Protein AF-0000000078819106 (afdb_homodimer)

Radius of gyration: 19.55 Å; Cα contacts (8 Å, |Δi|>4): 788; chains: 2; bounding box: 55×56×49 Å

Solvent-accessible surface area (backbone atoms only — not comparable to full-atom values): 17684 Å² total; per-residue (Å²): 128,50,73,59,57,50,41,36,68,17,41,53,53,43,57,48,49,43,92,77,58,62,65,54,70,59,56,71,70,56,32,54,52,47,50,52,50,47,50,56,51,54,70,62,35,48,51,31,41,37,22,23,23,65,69,76,41,23,43,62,43,81,39,59,50,35,62,49,94,82,61,49,36,39,34,37,68,45,36,67,63,25,68,63,45,54,16,42,75,72,31,37,34,28,14,35,38,40,55,66,50,70,58,46,80,62,29,47,54,68,21,42,38,36,34,35,33,29,36,55,43,73,59,47,80,93,51,35,68,65,52,48,51,55,40,33,72,78,38,60,52,38,50,67,51,65,67,33,92,59,32,44,56,35,28,29,46,45,44,29,37,36,35,29,32,43,39,58,44,56,38,36,38,73,91,127,52,73,57,56,51,42,37,68,18,40,54,53,42,56,50,50,43,96,78,57,60,67,54,71,58,56,70,68,55,34,54,54,48,49,53,50,47,50,56,52,53,71,61,34,49,52,31,40,37,22,24,23,66,68,75,41,23,42,58,42,83,38,61,50,32,62,50,93,81,60,48,36,40,36,38,67,45,36,67,61,24,68,60,45,54,16,43,76,72,32,36,34,28,13,35,38,39,55,64,50,69,59,46,82,63,29,46,55,67,20,42,37,36,33,36,34,31,36,54,43,73,59,47,80,93,48,35,67,64,51,48,50,54,39,35,71,77,38,60,50,37,50,67,51,65,68,32,90,58,33,44,58,35,29,28,46,44,45,29,37,36,35,30,31,43,40,58,43,58,36,35,39,73,90

Foldseek 3Di:
DDPVVLLVVLQLPDPPPVVPDPQDADDDPRLVVVLVVVQVLQLVFQWKWKWFAQVPDIDIDIWGWFADPRNQKIKTKDFCPDPRNVRCVRPFWMKIKTKDDPPDSCCSAAMKIKIFTFGKDFDDPVCCVVVVCRRCVSVVVCNCVCPDPRMTMMMTRTQKIWMQHSSHDTHIYGD/DDPVVLLVVLQLPDPPPVVPDPQDADDDPRLVVVLVVVQVLQLVFQWKWKWFAQVPDIDIDIWGWFADPRRQKIKTKDFCPDPRNVRCVRPFWMKIKTKDDPPDSCCSAAMKIKIFTFGKDFDDPVCCVVVVCRRCVSVVVCNCVCPDPRMTMMMTRTQKIWMQHSSHDTHIYGD

Secondary structure (DSSP, 8-state):
--HHHHHHTTS-------SSS--EE--HHHHHHHHHHHHHHHHH--EEEEEEE-SS-EEEEEEE-EE-TTSSEEEEEEETTSHHHHHHHH--EEEEEEE---SSTTHHHH-EEEEEEEEEEEPPHHHHHHHHHHHHHH-GGGHHHHHSTTEEEEEEEEEEEEEEETTTEEEEEE-/--HHHHHHTTS-------TT---EE--THHHHHHHHHHHHHHHH--EEEEEEE-SS-EEEEEEE-EE-TTSSEEEEEEETTSHHHHHHHH--EEEEEEE---SSTTHHHH-EEEEEEEEEEEPPHHHHHHHHHHHHHH-GGGHHHHHSTTEEEEEEEEEEEEEEETTTEEEEEE-

Sequence (350 aa):
MSMKDEIASAVPQELEEKEGEKPVEKKGLEKKELLEQLKEFFESQLLAVLATQNGTAPYVSLVAFASDEKLKYILFSTTKATRKYSNLSENHSVSLLIDNRKNAIEDFRDAMAVTVLGKVEPVEDFEHSIMEKIYLMKHPHLVDFLQSPTTVFLKIRAEKYIVVTRFQHVVEVSVMSMKDEIASAVPQELEEKEGEKPVEKKGLEKKELLEQLKEFFESQLLAVLATQNGTAPYVSLVAFASDEKLKYILFSTTKATRKYSNLSENHSVSLLIDNRKNAIEDFRDAMAVTVLGKVEPVEDFEHSIMEKIYLMKHPHLVDFLQSPTTVFLKIRAEKYIVVTRFQHVVEVSV

Organism: Methanosarcina acetivorans (strain ATCC 35395 / DSM 2834 / JCM 12185 / C2A) (NCBI:txid188937)

InterPro domains:
  IPR011576 Pyridoxamine 5'-phosphate oxidase, N-terminal [PF01243] (35-161)
  IPR012349 FMN-binding split barrel [G3DSA:2.30.110.10] (29-175)

Structure (mmCIF, N/CA/C/O backbone):
data_AF-0000000078819106-model_v1
#
loop_
_entity.id
_entity.type
_entity.pdbx_description
1 polymer "Pyridoxamine 5'-phosphate oxidase N-terminal domain-containing protein"
#
loop_
_atom_site.group_PDB
_atom_site.id
_atom_site.type_symbol
_atom_site.label_atom_id
_atom_site.label_alt_id
_atom_site.label_comp_id
_atom_site.label_asym_id
_atom_site.label_entity_id
_atom_site.label_seq_id
_atom_site.pdbx_PDB_ins_code
_atom_site.Cartn_x
_atom_site.Cartn_y
_atom_site.Cartn_z
_atom_site.occupancy
_atom_site.B_iso_or_equiv
_atom_site.auth_seq_id
_atom_site.auth_comp_id
_atom_site.auth_asym_id
_atom_site.auth_atom_id
_atom_site.pdbx_PDB_model_num
ATOM 1 N N . MET A 1 1 ? 12.602 -7.039 -30.047 1 34.22 1 MET A N 1
ATOM 2 C CA . MET A 1 1 ? 12.164 -7.773 -28.859 1 34.22 1 MET A CA 1
ATOM 3 C C . MET A 1 1 ? 10.781 -7.301 -28.406 1 34.22 1 MET A C 1
ATOM 5 O O . MET A 1 1 ? 10.562 -6.102 -28.234 1 34.22 1 MET A O 1
ATOM 9 N N . SER A 1 2 ? 9.875 -8.117 -28.562 1 39.19 2 SER A N 1
ATOM 10 C CA . SER A 1 2 ? 8.492 -7.652 -28.438 1 39.19 2 SER A CA 1
ATOM 11 C C . SER A 1 2 ? 8.219 -7.113 -27.047 1 39.19 2 SER A C 1
ATOM 13 O O . SER A 1 2 ? 8.953 -7.414 -26.094 1 39.19 2 SER A O 1
ATOM 15 N N . MET A 1 3 ? 7.355 -6.168 -27.031 1 39.38 3 MET A N 1
ATOM 16 C CA . MET A 1 3 ? 6.914 -5.582 -25.766 1 39.38 3 MET A CA 1
ATOM 17 C C . MET A 1 3 ? 6.668 -6.664 -24.719 1 39.38 3 MET A C 1
ATOM 19 O O . MET A 1 3 ? 6.941 -6.465 -23.547 1 39.38 3 MET A O 1
ATOM 23 N N . LYS A 1 4 ? 6.215 -7.785 -25.234 1 44.44 4 LYS A N 1
ATOM 24 C CA . LYS A 1 4 ? 5.996 -8.992 -24.438 1 44.44 4 LYS A CA 1
ATOM 25 C C . LYS A 1 4 ? 7.309 -9.508 -23.859 1 44.44 4 LYS A C 1
ATOM 27 O O . LYS A 1 4 ? 7.375 -9.867 -22.672 1 44.44 4 LYS A O 1
ATOM 32 N N . ASP A 1 5 ? 8.25 -9.633 -24.656 1 47.38 5 ASP A N 1
ATOM 33 C CA . ASP A 1 5 ? 9.578 -10.055 -24.234 1 47.38 5 ASP A CA 1
ATOM 34 C C . ASP A 1 5 ? 10.141 -9.117 -23.172 1 47.38 5 ASP A C 1
ATOM 36 O O . ASP A 1 5 ? 10.805 -9.562 -22.234 1 47.38 5 ASP A O 1
ATOM 40 N N . GLU A 1 6 ? 9.836 -7.941 -23.391 1 44.34 6 GLU A N 1
ATOM 41 C CA . GLU A 1 6 ? 10.359 -6.922 -22.484 1 44.34 6 GLU A CA 1
ATOM 42 C C . GLU A 1 6 ? 9.633 -6.961 -21.141 1 44.34 6 GLU A C 1
ATOM 44 O O . GLU A 1 6 ? 10.266 -6.832 -20.094 1 44.34 6 GLU A O 1
ATOM 49 N N . ILE A 1 7 ? 8.422 -7.176 -21.172 1 44.19 7 ILE A N 1
ATOM 50 C CA . ILE A 1 7 ? 7.617 -7.281 -19.953 1 44.19 7 ILE A CA 1
ATOM 51 C C . ILE A 1 7 ? 7.984 -8.555 -19.203 1 44.19 7 ILE A C 1
ATOM 53 O O . ILE A 1 7 ? 8.156 -8.539 -17.984 1 44.19 7 ILE A O 1
ATOM 57 N N . ALA A 1 8 ? 7.93 -9.703 -19.953 1 45.22 8 ALA A N 1
ATOM 58 C CA . ALA A 1 8 ? 8.398 -10.945 -19.344 1 45.22 8 ALA A CA 1
ATOM 59 C C . ALA A 1 8 ? 9.719 -10.727 -18.609 1 45.22 8 ALA A C 1
ATOM 61 O O . ALA A 1 8 ? 9.938 -11.289 -17.531 1 45.22 8 ALA A O 1
ATOM 62 N N . SER A 1 9 ? 10.523 -9.977 -19.297 1 40.47 9 SER A N 1
ATOM 63 C CA . SER A 1 9 ? 11.805 -9.648 -18.688 1 40.47 9 SER A CA 1
ATOM 64 C C . SER A 1 9 ? 11.641 -8.641 -17.547 1 40.47 9 SER A C 1
ATOM 66 O O . SER A 1 9 ? 12.547 -8.469 -16.734 1 40.47 9 SER A O 1
ATOM 68 N N . ALA A 1 10 ? 10.523 -8.023 -17.672 1 40.41 10 ALA A N 1
ATOM 69 C CA . ALA A 1 10 ? 10.312 -6.918 -16.75 1 40.41 10 ALA A CA 1
ATOM 70 C C . ALA A 1 10 ? 9.602 -7.387 -15.484 1 40.41 10 ALA A C 1
ATOM 72 O O . ALA A 1 10 ? 9.359 -6.594 -14.57 1 40.41 10 ALA A O 1
ATOM 73 N N . VAL A 1 11 ? 8.977 -8.531 -15.555 1 40.88 11 VAL A N 1
ATOM 74 C CA . VAL A 1 11 ? 8.336 -9.031 -14.344 1 40.88 11 VAL A CA 1
ATOM 75 C C . VAL A 1 11 ? 9.188 -8.664 -13.125 1 40.88 11 VAL A C 1
ATOM 77 O O . VAL A 1 11 ? 10.398 -8.875 -13.125 1 40.88 11 VAL A O 1
ATOM 80 N N . PRO A 1 12 ? 8.586 -7.977 -12.32 1 38.53 12 PRO A N 1
ATOM 81 C CA . PRO A 1 12 ? 9.367 -7.551 -11.164 1 38.53 12 PRO A CA 1
ATOM 82 C C . PRO A 1 12 ? 10.211 -8.68 -10.57 1 38.53 12 PRO A C 1
ATOM 84 O O . PRO A 1 12 ? 9.664 -9.609 -9.969 1 38.53 12 PRO A O 1
ATOM 87 N N . GLN A 1 13 ? 10.977 -9.375 -11.328 1 34.81 13 GLN A N 1
ATOM 88 C CA . GLN A 1 13 ? 11.938 -10.047 -10.453 1 34.81 13 GLN A CA 1
ATOM 89 C C . GLN A 1 13 ? 12.242 -9.203 -9.219 1 34.81 13 GLN A C 1
ATOM 91 O O . GLN A 1 13 ? 12.672 -8.055 -9.336 1 34.81 13 GLN A O 1
ATOM 96 N N . GLU A 1 14 ? 11.344 -9.25 -8.297 1 37.78 14 GLU A N 1
ATOM 97 C CA . GLU A 1 14 ? 11.734 -8.688 -7.008 1 37.78 14 GLU A CA 1
ATOM 98 C C . GLU A 1 14 ? 13.234 -8.43 -6.949 1 37.78 14 GLU A C 1
ATOM 100 O O . GLU A 1 14 ? 14.016 -9.078 -7.648 1 37.78 14 GLU A O 1
ATOM 105 N N . LEU A 1 15 ? 13.594 -7.289 -6.344 1 35.69 15 LEU A N 1
ATOM 106 C CA . LEU A 1 15 ? 14.953 -7.105 -5.867 1 35.69 15 LEU A CA 1
ATOM 107 C C . LEU A 1 15 ? 15.586 -8.445 -5.508 1 35.69 15 LEU A C 1
ATOM 109 O O . LEU A 1 15 ? 15.383 -8.961 -4.406 1 35.69 15 LEU A O 1
ATOM 113 N N . GLU A 1 16 ? 15.508 -9.422 -6.289 1 33.09 16 GLU A N 1
ATOM 114 C CA . GLU A 1 16 ? 16.625 -10.266 -5.867 1 33.09 16 GLU A CA 1
ATOM 115 C C . GLU A 1 16 ? 17.797 -9.422 -5.387 1 33.09 16 GLU A C 1
ATOM 117 O O . GLU A 1 16 ? 18.344 -8.609 -6.145 1 33.09 16 GLU A O 1
ATOM 122 N N . GLU A 1 17 ? 17.781 -8.812 -4.223 1 31.31 17 GLU A N 1
ATOM 123 C CA . GLU A 1 17 ? 19.188 -8.758 -3.824 1 31.31 17 GLU A CA 1
ATOM 124 C C . GLU A 1 17 ? 20 -9.852 -4.52 1 31.31 17 GLU A C 1
ATOM 126 O O . GLU A 1 17 ? 19.891 -11.031 -4.18 1 31.31 17 GLU A O 1
ATOM 131 N N . LYS A 1 18 ? 19.969 -9.891 -5.84 1 31.89 18 LYS A N 1
ATOM 132 C CA . LYS A 1 18 ? 21.016 -10.836 -6.203 1 31.89 18 LYS A CA 1
ATOM 133 C C . LYS A 1 18 ? 22.016 -11.016 -5.066 1 31.89 18 LYS A C 1
ATOM 135 O O . LYS A 1 18 ? 22.375 -10.055 -4.379 1 31.89 18 LYS A O 1
ATOM 140 N N . GLU A 1 19 ? 22.016 -12.148 -4.438 1 34 19 GLU A N 1
ATOM 141 C CA . GLU A 1 19 ? 23.062 -12.289 -3.424 1 34 19 GLU A CA 1
ATOM 142 C C . GLU A 1 19 ? 24.078 -11.164 -3.518 1 34 19 GLU A C 1
ATOM 144 O O . GLU A 1 19 ? 24.547 -10.656 -2.496 1 34 19 GLU A O 1
ATOM 149 N N . GLY A 1 20 ? 24.781 -10.898 -4.648 1 33.38 20 GLY A N 1
ATOM 150 C CA . GLY A 1 20 ? 25.953 -10.039 -4.828 1 33.38 20 GLY A CA 1
ATOM 151 C C . GLY A 1 20 ? 25.578 -8.594 -5.094 1 33.38 20 GLY A C 1
ATOM 152 O O . GLY A 1 20 ? 26.438 -7.711 -5.059 1 33.38 20 GLY A O 1
ATOM 153 N N . GLU A 1 21 ? 24.516 -8.266 -5.977 1 38.34 21 GLU A N 1
ATOM 154 C CA . GLU A 1 21 ? 24.516 -6.832 -6.242 1 38.34 21 GLU A CA 1
ATOM 155 C C . GLU A 1 21 ? 23.797 -6.062 -5.141 1 38.34 21 GLU A C 1
ATOM 157 O O . GLU A 1 21 ? 22.594 -6.234 -4.941 1 38.34 21 GLU A O 1
ATOM 162 N N . LYS A 1 22 ? 24.344 -5.781 -4.156 1 45.59 22 LYS A N 1
ATOM 163 C CA . LYS A 1 22 ? 24.047 -4.879 -3.047 1 45.59 22 LYS A CA 1
ATOM 164 C C . LYS A 1 22 ? 23.312 -3.631 -3.533 1 45.59 22 LYS A C 1
ATOM 166 O O . LYS A 1 22 ? 23.672 -3.061 -4.566 1 45.59 22 LYS A O 1
ATOM 171 N N . PRO A 1 23 ? 21.922 -3.439 -3.068 1 55.38 23 PRO A N 1
ATOM 172 C CA . PRO A 1 23 ? 21.438 -2.094 -3.383 1 55.38 23 PRO A CA 1
ATOM 173 C C . PRO A 1 23 ? 22.578 -1.074 -3.498 1 55.38 23 PRO A C 1
ATOM 175 O O . PRO A 1 23 ? 23.516 -1.098 -2.701 1 55.38 23 PRO A O 1
ATOM 178 N N . VAL A 1 24 ? 22.562 -0.489 -4.758 1 59.72 24 VAL A N 1
ATOM 179 C CA . VAL A 1 24 ? 23.625 0.496 -4.977 1 59.72 24 VAL A CA 1
ATOM 180 C C . VAL A 1 24 ? 23.328 1.755 -4.164 1 59.72 24 VAL A C 1
ATOM 182 O O . VAL A 1 24 ? 22.219 2.301 -4.223 1 59.72 24 VAL A O 1
ATOM 185 N N . GLU A 1 25 ? 24.109 1.859 -3.182 1 68.31 25 GLU A N 1
ATOM 186 C CA . GLU A 1 25 ? 24.016 3.111 -2.438 1 68.31 25 GLU A CA 1
ATOM 187 C C . GLU A 1 25 ? 24.547 4.281 -3.252 1 68.31 25 GLU A C 1
ATOM 189 O O . GLU A 1 25 ? 25.672 4.223 -3.773 1 68.31 25 GLU A O 1
ATOM 194 N N . LYS A 1 26 ? 23.516 5.219 -3.562 1 67.69 26 LYS A N 1
ATOM 195 C CA . LYS A 1 26 ? 23.984 6.414 -4.262 1 67.69 26 LYS A CA 1
ATOM 196 C C . LYS A 1 26 ? 24.672 7.383 -3.299 1 67.69 26 LYS A C 1
ATOM 198 O O . LYS A 1 26 ? 24.219 7.547 -2.16 1 67.69 26 LYS A O 1
ATOM 203 N N . LYS A 1 27 ? 25.828 7.855 -3.775 1 67 27 LYS A N 1
ATOM 204 C CA . LYS A 1 27 ? 26.578 8.812 -2.965 1 67 27 LYS A CA 1
ATOM 205 C C . LYS A 1 27 ? 26.844 10.102 -3.742 1 67 27 LYS A C 1
ATOM 207 O O . LYS A 1 27 ? 26.719 10.125 -4.969 1 67 27 LYS A O 1
ATOM 212 N N . GLY A 1 28 ? 27.031 11.094 -2.941 1 72.06 28 GLY A N 1
ATOM 213 C CA . GLY A 1 28 ? 27.469 12.352 -3.514 1 72.06 28 GLY A CA 1
ATOM 214 C C . GLY A 1 28 ? 26.453 12.969 -4.461 1 72.06 28 GLY A C 1
ATOM 215 O O . GLY A 1 28 ? 25.281 13.141 -4.102 1 72.06 28 GLY A O 1
ATOM 216 N N . LEU A 1 29 ? 26.812 13.305 -5.609 1 70.5 29 LEU A N 1
ATOM 217 C CA . LEU A 1 29 ? 26.031 13.977 -6.637 1 70.5 29 LEU A CA 1
ATOM 218 C C . LEU A 1 29 ? 24.875 13.094 -7.102 1 70.5 29 LEU A C 1
ATOM 220 O O . LEU A 1 29 ? 23.781 13.586 -7.352 1 70.5 29 LEU A O 1
ATOM 224 N N . GLU A 1 30 ? 25.141 11.789 -7.102 1 75.19 30 GLU A N 1
ATOM 225 C CA . GLU A 1 30 ? 24.109 10.859 -7.535 1 75.19 30 GLU A CA 1
ATOM 226 C C . GLU A 1 30 ? 22.953 10.82 -6.535 1 75.19 30 GLU A C 1
ATOM 228 O O . GLU A 1 30 ? 21.781 10.711 -6.926 1 75.19 30 GLU A O 1
ATOM 233 N N . LYS A 1 31 ? 23.375 10.961 -5.266 1 80.69 31 LYS A N 1
ATOM 234 C CA . LYS A 1 31 ? 22.344 11.008 -4.234 1 80.69 31 LYS A CA 1
ATOM 235 C C . LYS A 1 31 ? 21.5 12.273 -4.348 1 80.69 31 LYS A C 1
ATOM 237 O O . LYS A 1 31 ? 20.281 12.227 -4.254 1 80.69 31 LYS A O 1
ATOM 242 N N . LYS A 1 32 ? 22.188 13.383 -4.598 1 82.62 32 LYS A N 1
ATOM 243 C CA . LYS A 1 32 ? 21.484 14.656 -4.727 1 82.62 32 LYS A CA 1
ATOM 244 C C . LYS A 1 32 ? 20.516 14.625 -5.902 1 82.62 32 LYS A C 1
ATOM 246 O O . LYS A 1 32 ? 19.391 15.109 -5.793 1 82.62 32 LYS A O 1
ATOM 251 N N . GLU A 1 33 ? 20.938 14.117 -7.012 1 83 33 GLU A N 1
ATOM 252 C CA . GLU A 1 33 ? 20.094 14.031 -8.203 1 83 33 GLU A CA 1
ATOM 253 C C . GLU A 1 33 ? 18.891 13.133 -7.973 1 83 33 GLU A C 1
ATOM 255 O O . GLU A 1 33 ? 17.781 13.445 -8.406 1 83 33 GLU A O 1
ATOM 260 N N . LEU A 1 34 ? 19.141 12.031 -7.246 1 83.44 34 LEU A N 1
ATOM 261 C CA . LEU A 1 34 ? 18.047 11.117 -6.953 1 83.44 34 LEU A CA 1
ATOM 262 C C . LEU A 1 34 ? 17.016 11.766 -6.027 1 83.44 34 LEU A C 1
ATOM 264 O O . LEU A 1 34 ? 15.812 11.609 -6.227 1 83.44 34 LEU A O 1
ATOM 268 N N . LEU A 1 35 ? 17.562 12.5 -5.09 1 86.62 35 LEU A N 1
ATOM 269 C CA . LEU A 1 35 ? 16.656 13.156 -4.148 1 86.62 35 LEU A CA 1
ATOM 270 C C . LEU A 1 35 ? 15.812 14.211 -4.855 1 86.62 35 LEU A C 1
ATOM 272 O O . LEU A 1 35 ? 14.641 14.398 -4.523 1 86.62 35 LEU A O 1
ATOM 276 N N . GLU A 1 36 ? 16.406 14.859 -5.82 1 88.5 36 GLU A N 1
ATOM 277 C CA . GLU A 1 36 ? 15.656 15.828 -6.613 1 88.5 36 GLU A CA 1
ATOM 278 C C . GLU A 1 36 ? 14.57 15.133 -7.438 1 88.5 36 GLU A C 1
ATOM 280 O O . GLU A 1 36 ? 13.445 15.633 -7.535 1 88.5 36 GLU A O 1
ATOM 285 N N . GLN A 1 37 ? 14.906 14 -7.969 1 88.12 37 GLN A N 1
ATOM 286 C CA . GLN A 1 37 ? 13.938 13.211 -8.719 1 88.12 37 GLN A CA 1
ATOM 287 C C . GLN A 1 37 ? 12.797 12.734 -7.812 1 88.12 37 GLN A C 1
ATOM 289 O O . GLN A 1 37 ? 11.633 12.766 -8.203 1 88.12 37 GLN A O 1
ATOM 294 N N . LEU A 1 38 ? 13.195 12.32 -6.625 1 92.56 38 LEU A N 1
ATOM 295 C CA . LEU A 1 38 ? 12.195 11.859 -5.672 1 92.56 38 LEU A CA 1
ATOM 296 C C . LEU A 1 38 ? 11.273 13 -5.254 1 92.56 38 LEU A C 1
ATOM 298 O O . LEU A 1 38 ? 10.07 12.805 -5.098 1 92.56 38 LEU A O 1
ATOM 302 N N . LYS A 1 39 ? 11.836 14.148 -5.098 1 94.12 39 LYS A N 1
ATOM 303 C CA . LYS A 1 39 ? 11.031 15.32 -4.742 1 94.12 39 LYS A CA 1
ATOM 304 C C . LYS A 1 39 ? 9.953 15.578 -5.785 1 94.12 39 LYS A C 1
ATOM 306 O O . LYS A 1 39 ? 8.781 15.75 -5.445 1 94.12 39 LYS A O 1
ATOM 311 N N . GLU A 1 40 ? 10.359 15.586 -7.059 1 93.62 40 GLU A N 1
ATOM 312 C CA . GLU A 1 40 ? 9.422 15.805 -8.148 1 93.62 40 GLU A CA 1
ATOM 313 C C . GLU A 1 40 ? 8.375 14.695 -8.203 1 93.62 40 GLU A C 1
ATOM 315 O O . GLU A 1 40 ? 7.188 14.969 -8.422 1 93.62 40 GLU A O 1
ATOM 320 N N . PHE A 1 41 ? 8.883 13.508 -8.008 1 93.31 41 PHE A N 1
ATOM 321 C CA . PHE A 1 41 ? 8 12.344 -8.023 1 93.31 41 PHE A CA 1
ATOM 322 C C . PHE A 1 41 ? 6.961 12.438 -6.914 1 93.31 41 PHE A C 1
ATOM 324 O O . PHE A 1 41 ? 5.766 12.258 -7.156 1 93.31 41 PHE A O 1
ATOM 331 N N . PHE A 1 42 ? 7.402 12.789 -5.676 1 97 42 PHE A N 1
ATOM 332 C CA . PHE A 1 42 ? 6.504 12.906 -4.535 1 97 42 PHE A CA 1
ATOM 333 C C . PHE A 1 42 ? 5.496 14.031 -4.746 1 97 42 PHE A C 1
ATOM 335 O O . PHE A 1 42 ? 4.336 13.914 -4.348 1 97 42 PHE A O 1
ATOM 342 N N . GLU A 1 43 ? 5.918 15.094 -5.371 1 95.31 43 GLU A N 1
ATOM 343 C CA . GLU A 1 43 ? 5.023 16.219 -5.629 1 95.31 43 GLU A CA 1
ATOM 344 C C . GLU A 1 43 ? 3.893 15.82 -6.57 1 95.31 43 GLU A C 1
ATOM 346 O O . GLU A 1 43 ? 2.777 16.344 -6.465 1 95.31 43 GLU A O 1
ATOM 351 N N . SER A 1 44 ? 4.133 14.883 -7.422 1 94.94 44 SER A N 1
ATOM 352 C CA . SER A 1 44 ? 3.172 14.531 -8.461 1 94.94 44 SER A CA 1
ATOM 353 C C . SER A 1 44 ? 2.203 13.453 -7.98 1 94.94 44 SER A C 1
ATOM 355 O O . SER A 1 44 ? 1.216 13.156 -8.656 1 94.94 44 SER A O 1
ATOM 357 N N . GLN A 1 45 ? 2.457 12.812 -6.855 1 95.75 45 GLN A N 1
ATOM 358 C CA . GLN A 1 45 ? 1.58 11.781 -6.305 1 95.75 45 GLN A CA 1
ATOM 359 C C . GLN A 1 45 ? 0.833 12.297 -5.078 1 95.75 45 GLN A C 1
ATOM 361 O O . GLN A 1 45 ? 1.451 12.773 -4.121 1 95.75 45 GLN A O 1
ATOM 366 N N . LEU A 1 46 ? -0.507 12.133 -5.039 1 95.69 46 LEU A N 1
ATOM 367 C CA . LEU A 1 46 ? -1.309 12.711 -3.967 1 95.69 46 LEU A CA 1
ATOM 368 C C . LEU A 1 46 ? -1.467 11.719 -2.814 1 95.69 46 LEU A C 1
ATOM 370 O O . LEU A 1 46 ? -1.594 12.125 -1.656 1 95.69 46 LEU A O 1
ATOM 374 N N . LEU A 1 47 ? -1.485 10.414 -3.189 1 95.94 47 LEU A N 1
ATOM 375 C CA . LEU A 1 47 ? -1.807 9.383 -2.209 1 95.94 47 LEU A CA 1
ATOM 376 C C . LEU A 1 47 ? -0.68 8.359 -2.107 1 95.94 47 LEU A C 1
ATOM 378 O O . LEU A 1 47 ? 0.115 8.211 -3.037 1 95.94 47 LEU A O 1
ATOM 382 N N . ALA A 1 48 ? -0.542 7.75 -1.014 1 97.56 48 ALA A N 1
ATOM 383 C CA . ALA A 1 48 ? 0.401 6.672 -0.734 1 97.56 48 ALA A CA 1
ATOM 384 C C . ALA A 1 48 ? -0.247 5.586 0.118 1 97.56 48 ALA A C 1
ATOM 386 O O . ALA A 1 48 ? -1.314 5.793 0.699 1 97.56 48 ALA A O 1
ATOM 387 N N . VAL A 1 49 ? 0.316 4.438 0.128 1 98.19 49 VAL A N 1
ATOM 388 C CA . VAL A 1 49 ? -0.167 3.346 0.965 1 98.19 49 VAL A CA 1
ATOM 389 C C . VAL A 1 49 ? 0.738 3.189 2.184 1 98.19 49 VAL A C 1
ATOM 391 O O . VAL A 1 49 ? 1.936 2.928 2.047 1 98.19 49 VAL A O 1
ATOM 394 N N . LEU A 1 50 ? 0.166 3.348 3.35 1 98.75 50 LEU A N 1
ATOM 395 C CA . LEU A 1 50 ? 0.863 3.271 4.629 1 98.75 50 LEU A CA 1
ATOM 396 C C . LEU A 1 50 ? 0.641 1.914 5.289 1 98.75 50 LEU A C 1
ATOM 398 O O . LEU A 1 50 ? -0.498 1.457 5.41 1 98.75 50 LEU A O 1
ATOM 402 N N . ALA A 1 51 ? 1.728 1.289 5.633 1 98.88 51 ALA A N 1
ATOM 403 C CA . ALA A 1 51 ? 1.633 0.072 6.434 1 98.88 51 ALA A CA 1
ATOM 404 C C . ALA A 1 51 ? 2.012 0.342 7.887 1 98.88 51 ALA A C 1
ATOM 406 O O . ALA A 1 51 ? 3.076 0.9 8.164 1 98.88 51 ALA A O 1
ATOM 407 N N . THR A 1 52 ? 1.134 0.007 8.766 1 98.56 52 THR A N 1
ATOM 408 C CA . THR A 1 52 ? 1.342 0.015 10.211 1 98.56 52 THR A CA 1
ATOM 409 C C . THR A 1 52 ? 1.191 -1.39 10.781 1 98.56 52 THR A C 1
ATOM 411 O O . THR A 1 52 ? 0.843 -2.328 10.062 1 98.56 52 THR A O 1
ATOM 414 N N . GLN A 1 53 ? 1.585 -1.542 12.039 1 96.62 53 GLN A N 1
ATOM 415 C CA . GLN A 1 53 ? 1.409 -2.857 12.648 1 96.62 53 GLN A CA 1
ATOM 416 C C . GLN A 1 53 ? 1.235 -2.748 14.156 1 96.62 53 GLN A C 1
ATOM 418 O O . GLN A 1 53 ? 1.563 -1.718 14.75 1 96.62 53 GLN A O 1
ATOM 423 N N . ASN A 1 54 ? 0.64 -3.801 14.695 1 91.81 54 ASN A N 1
ATOM 424 C CA . ASN A 1 54 ? 0.425 -3.861 16.141 1 91.81 54 ASN A CA 1
ATOM 425 C C . ASN A 1 54 ? 1.146 -5.051 16.766 1 91.81 54 ASN A C 1
ATOM 427 O O . ASN A 1 54 ? 0.765 -5.52 17.828 1 91.81 54 ASN A O 1
ATOM 431 N N . GLY A 1 55 ? 2.127 -5.66 16.094 1 89.69 55 GLY A N 1
ATOM 432 C CA . GLY A 1 55 ? 2.826 -6.836 16.594 1 89.69 55 GLY A CA 1
ATOM 433 C C . GLY A 1 55 ? 2.244 -8.141 16.078 1 89.69 55 GLY A C 1
ATOM 434 O O . GLY A 1 55 ? 2.961 -9.133 15.93 1 89.69 55 GLY A O 1
ATOM 435 N N . THR A 1 56 ? 0.931 -8.125 15.727 1 91.75 56 THR A N 1
ATOM 436 C CA . THR A 1 56 ? 0.261 -9.344 15.289 1 91.75 56 THR A CA 1
ATOM 437 C C . THR A 1 56 ? 0.114 -9.367 13.773 1 91.75 56 THR A C 1
ATOM 439 O O . THR A 1 56 ? 0.343 -10.398 13.141 1 91.75 56 THR A O 1
ATOM 442 N N . ALA A 1 57 ? -0.251 -8.258 13.188 1 95.31 57 ALA A N 1
ATOM 443 C CA . ALA A 1 57 ? -0.482 -8.18 11.742 1 95.31 57 ALA A CA 1
ATOM 444 C C . ALA A 1 57 ? -0.24 -6.766 11.227 1 95.31 57 ALA A C 1
ATOM 446 O O . ALA A 1 57 ? -0.452 -5.789 11.945 1 95.31 57 ALA A O 1
ATOM 447 N N . PRO A 1 58 ? 0.24 -6.672 10.023 1 98.44 58 PRO A N 1
ATOM 448 C CA . PRO A 1 58 ? 0.295 -5.348 9.398 1 98.44 58 PRO A CA 1
ATOM 449 C C . PRO A 1 58 ? -1.063 -4.883 8.875 1 98.44 58 PRO A C 1
ATOM 451 O O . PRO A 1 58 ? -1.97 -5.699 8.695 1 98.44 58 PRO A O 1
ATOM 454 N N . TYR A 1 59 ? -1.205 -3.605 8.742 1 97.44 59 TYR A N 1
ATOM 455 C CA . TYR A 1 59 ? -2.412 -2.99 8.203 1 97.44 59 TYR A CA 1
ATOM 456 C C . TYR A 1 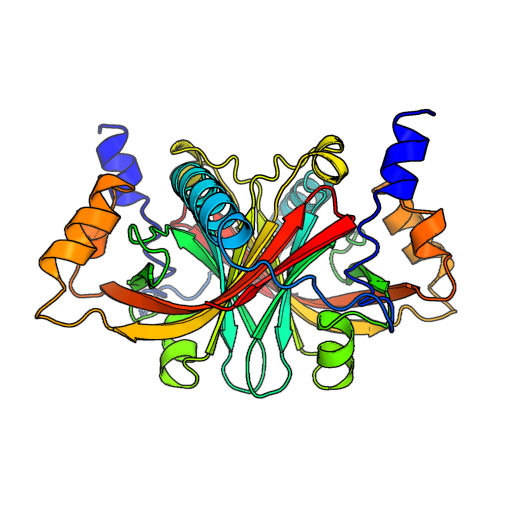59 ? -2.062 -1.868 7.23 1 97.44 59 TYR A C 1
ATOM 458 O O . TYR A 1 59 ? -1.238 -1.006 7.543 1 97.44 59 TYR A O 1
ATOM 466 N N . VAL A 1 60 ? -2.699 -1.938 6.047 1 98.25 60 VAL A N 1
ATOM 467 C CA . VAL A 1 60 ? -2.436 -0.922 5.031 1 98.25 60 VAL A CA 1
ATOM 468 C C . VAL A 1 60 ? -3.6 0.064 4.973 1 98.25 60 VAL A C 1
ATOM 470 O O . VAL A 1 60 ? -4.754 -0.318 5.176 1 98.25 60 VAL A O 1
ATOM 473 N N . SER A 1 61 ? -3.254 1.266 4.684 1 95.88 61 SER A N 1
ATOM 474 C CA . SER A 1 61 ? -4.227 2.332 4.473 1 95.88 61 SER A CA 1
ATOM 475 C C . SER A 1 61 ? -3.756 3.307 3.396 1 95.88 61 SER A C 1
ATOM 477 O O . SER A 1 61 ? -2.557 3.566 3.271 1 95.88 61 SER A O 1
ATOM 479 N N . LEU A 1 62 ? -4.727 3.756 2.658 1 94.31 62 LEU A N 1
ATOM 480 C CA . LEU A 1 62 ? -4.449 4.844 1.727 1 94.31 62 LEU A CA 1
ATOM 481 C C . LEU A 1 62 ? -4.445 6.188 2.447 1 94.31 62 LEU A C 1
ATOM 483 O O . LEU A 1 62 ? -5.359 6.484 3.221 1 94.31 62 LEU A O 1
ATOM 487 N N . VAL A 1 63 ? -3.387 7.023 2.215 1 95.75 63 VAL A N 1
ATOM 488 C CA . VAL A 1 63 ? -3.314 8.305 2.908 1 95.75 63 VAL A CA 1
ATOM 489 C C . VAL A 1 63 ? -2.881 9.398 1.934 1 95.75 63 VAL A C 1
ATOM 491 O O . VAL A 1 63 ? -2.078 9.148 1.031 1 95.75 63 VAL A O 1
ATOM 494 N N . ALA A 1 64 ? -3.451 10.602 2.131 1 96.5 64 ALA A N 1
ATOM 495 C CA . ALA A 1 64 ? -2.883 11.789 1.495 1 96.5 64 ALA A CA 1
ATOM 496 C C . ALA A 1 64 ? -1.588 12.211 2.182 1 96.5 64 ALA A C 1
ATOM 498 O O . ALA A 1 64 ? -1.523 12.273 3.412 1 96.5 64 ALA A O 1
ATOM 499 N N . PHE A 1 65 ? -0.577 12.469 1.361 1 98.12 65 PHE A N 1
ATOM 500 C CA . PHE A 1 65 ? 0.708 12.766 1.981 1 98.12 65 PHE A CA 1
ATOM 501 C C . PHE A 1 65 ? 1.352 13.984 1.33 1 98.12 65 PHE A C 1
ATOM 503 O O . PHE A 1 65 ? 0.974 14.375 0.224 1 98.12 65 PHE A O 1
ATOM 510 N N . ALA A 1 66 ? 2.232 14.594 2.059 1 98.62 66 ALA A N 1
ATOM 511 C CA . ALA A 1 66 ? 3.178 15.586 1.55 1 98.62 66 ALA A CA 1
ATOM 512 C C . ALA A 1 66 ? 4.57 15.367 2.133 1 98.62 66 ALA A C 1
ATOM 514 O O . ALA A 1 66 ? 4.723 14.703 3.162 1 98.62 66 ALA A O 1
ATOM 515 N N . SER A 1 67 ? 5.555 15.805 1.426 1 98.38 67 SER A N 1
ATOM 516 C CA . SER A 1 67 ? 6.922 15.695 1.92 1 98.38 67 SER A CA 1
ATOM 517 C C . SER A 1 67 ? 7.562 17.078 2.07 1 98.38 67 SER A C 1
ATOM 519 O O . SER A 1 67 ? 7.211 18.016 1.347 1 98.38 67 SER A O 1
ATOM 521 N N . ASP A 1 68 ? 8.43 17.203 3.061 1 96.75 68 ASP A N 1
ATOM 522 C CA . ASP A 1 68 ? 9.195 18.453 3.141 1 96.75 68 ASP A CA 1
ATOM 523 C C . ASP A 1 68 ? 10.25 18.516 2.039 1 96.75 68 ASP A C 1
ATOM 525 O O . ASP A 1 68 ? 10.492 17.531 1.343 1 96.75 68 ASP A O 1
ATOM 529 N N . GLU A 1 69 ? 10.891 19.578 1.904 1 92.19 69 GLU A N 1
ATOM 530 C CA . GLU A 1 69 ? 11.805 19.859 0.8 1 92.19 69 GLU A CA 1
ATOM 531 C C . GLU A 1 69 ? 13.016 18.938 0.849 1 92.19 69 GLU A C 1
ATOM 533 O O . GLU A 1 69 ? 13.539 18.531 -0.193 1 92.19 69 GLU A O 1
ATOM 538 N N . LYS A 1 70 ? 13.477 18.641 2.053 1 92.12 70 LYS A N 1
ATOM 539 C CA . LYS A 1 70 ? 14.703 17.859 2.209 1 92.12 70 LYS A CA 1
ATOM 540 C C . LYS A 1 70 ? 14.406 16.359 2.252 1 92.12 70 LYS A C 1
ATOM 542 O O . LYS A 1 70 ? 15.312 15.547 2.443 1 92.12 70 LYS A O 1
ATOM 547 N N . LEU A 1 71 ? 13.164 15.961 2.115 1 95.25 71 LEU A N 1
ATOM 548 C CA . LEU A 1 71 ? 12.711 14.57 2.113 1 95.25 71 LEU A CA 1
ATOM 549 C C . LEU A 1 71 ? 13.125 13.867 3.402 1 95.25 71 LEU A C 1
ATOM 551 O O . LEU A 1 71 ? 13.453 12.68 3.387 1 95.25 71 LEU A O 1
ATOM 555 N N . LYS A 1 72 ? 13.141 14.695 4.445 1 96.38 72 LYS A N 1
ATOM 556 C CA . LYS A 1 72 ? 13.398 14.141 5.773 1 96.38 72 LYS A CA 1
ATOM 557 C C . LYS A 1 72 ? 12.109 13.633 6.414 1 96.38 72 LYS A C 1
ATOM 559 O O . LYS A 1 72 ? 12.125 12.656 7.168 1 96.38 72 LYS A O 1
ATOM 564 N N . TYR A 1 73 ? 10.992 14.297 6.023 1 98.44 73 TYR A N 1
ATOM 565 C CA . TYR A 1 73 ? 9.711 13.977 6.645 1 98.44 73 TYR A CA 1
ATOM 566 C C . TYR A 1 73 ? 8.625 13.797 5.594 1 98.44 73 TYR A C 1
ATOM 568 O O . TYR A 1 73 ? 8.586 14.523 4.598 1 98.44 73 TYR A O 1
ATOM 576 N N . ILE A 1 74 ? 7.785 12.875 5.809 1 98.81 74 ILE A N 1
ATOM 577 C CA . ILE A 1 74 ? 6.535 12.703 5.074 1 98.81 74 ILE A CA 1
ATOM 578 C C . ILE A 1 74 ? 5.352 12.969 6.004 1 98.81 74 ILE A C 1
ATOM 580 O O . ILE A 1 74 ? 5.258 12.375 7.082 1 98.81 74 ILE A O 1
ATOM 584 N N . LEU A 1 75 ? 4.496 13.828 5.559 1 98.88 75 LEU A N 1
ATOM 585 C CA . LEU A 1 75 ? 3.381 14.297 6.375 1 98.88 75 LEU A CA 1
ATOM 586 C C . LEU A 1 75 ? 2.09 13.586 5.988 1 98.88 75 LEU A C 1
ATOM 588 O O . LEU A 1 75 ? 1.84 13.344 4.805 1 98.88 75 LEU A O 1
ATOM 592 N N . PHE A 1 76 ? 1.286 13.289 6.996 1 98.44 76 PHE A N 1
ATOM 593 C CA . PHE A 1 76 ? -0.082 12.836 6.777 1 98.44 76 PHE A CA 1
ATOM 594 C C . PHE A 1 76 ? -0.946 13.109 8 1 98.44 76 PHE A C 1
ATOM 596 O O . PHE A 1 76 ? -0.431 13.469 9.062 1 98.44 76 PHE A O 1
ATOM 603 N N . SER A 1 77 ? -2.246 13.047 7.852 1 97.81 77 SER A N 1
ATOM 604 C CA . SER A 1 77 ? -3.193 13.211 8.953 1 97.81 77 SER A CA 1
ATOM 605 C C . SER A 1 77 ? -4.227 12.094 8.961 1 97.81 77 SER A C 1
ATOM 607 O O . SER A 1 77 ? -4.457 11.445 7.938 1 97.81 77 SER A O 1
ATOM 609 N N . THR A 1 78 ? -4.66 11.789 10.078 1 95 78 THR A N 1
ATOM 610 C CA . THR A 1 78 ? -5.688 10.766 10.242 1 95 78 THR A CA 1
ATOM 611 C C . THR A 1 78 ? -6.543 11.047 11.469 1 95 78 THR A C 1
ATOM 613 O O . THR A 1 78 ? -6.113 11.766 12.375 1 95 78 THR A O 1
ATOM 616 N N . THR A 1 79 ? -7.707 10.539 11.484 1 92.5 79 THR A N 1
ATOM 617 C CA . THR A 1 79 ? -8.508 10.633 12.695 1 92.5 79 THR A CA 1
ATOM 618 C C . THR A 1 79 ? -7.973 9.695 13.773 1 92.5 79 THR A C 1
ATOM 620 O O . THR A 1 79 ? -7.406 8.641 13.461 1 92.5 79 THR A O 1
ATOM 623 N N . LYS A 1 80 ? -8.195 10.008 14.984 1 93.69 80 LYS A N 1
ATOM 624 C CA . LYS A 1 80 ? -7.711 9.25 16.141 1 93.69 80 LYS A CA 1
ATOM 625 C C . LYS A 1 80 ? -8.43 7.914 16.25 1 93.69 80 LYS A C 1
ATOM 627 O O . LYS A 1 80 ? -7.977 7.016 16.969 1 93.69 80 LYS A O 1
ATOM 632 N N . ALA A 1 81 ? -9.492 7.73 15.547 1 89.81 81 ALA A N 1
ATOM 633 C CA . ALA A 1 81 ? -10.328 6.543 15.688 1 89.81 81 ALA A CA 1
ATOM 634 C C . ALA A 1 81 ? -9.898 5.453 14.703 1 89.81 81 ALA A C 1
ATOM 636 O O . ALA A 1 81 ? -10.445 4.348 14.719 1 89.81 81 ALA A O 1
ATOM 637 N N . THR A 1 82 ? -8.883 5.715 13.93 1 90.19 82 THR A N 1
ATOM 638 C CA . THR A 1 82 ? -8.516 4.773 12.883 1 90.19 82 THR A CA 1
ATOM 639 C C . THR A 1 82 ? -7.652 3.648 13.445 1 90.19 82 THR A C 1
ATOM 641 O O . THR A 1 82 ? -6.938 3.842 14.43 1 90.19 82 THR A O 1
ATOM 644 N N . ARG A 1 83 ? -7.762 2.516 12.812 1 91.62 83 ARG A N 1
ATOM 645 C CA . ARG A 1 83 ? -6.891 1.389 13.125 1 91.62 83 ARG A CA 1
ATOM 646 C C . ARG A 1 83 ? -5.426 1.762 12.945 1 91.62 83 ARG A C 1
ATOM 648 O O . ARG A 1 83 ? -4.57 1.349 13.727 1 91.62 83 ARG A O 1
ATOM 655 N N . LYS A 1 84 ? -5.133 2.531 11.859 1 95.81 84 LYS A N 1
ATOM 656 C CA . LYS A 1 84 ? -3.746 2.918 11.625 1 95.81 84 LYS A CA 1
ATOM 657 C C . LYS A 1 84 ? -3.201 3.75 12.781 1 95.81 84 LYS A C 1
ATOM 659 O O . LYS A 1 84 ? -2.057 3.566 13.203 1 95.81 84 LYS A O 1
ATOM 664 N N . TYR A 1 85 ? -4.039 4.59 13.359 1 96.44 85 TYR A N 1
ATOM 665 C CA . TYR A 1 85 ? -3.564 5.391 14.484 1 96.44 85 TYR A CA 1
ATOM 666 C C . TYR A 1 85 ? -3.381 4.531 15.727 1 96.44 85 TYR A C 1
ATOM 668 O O . TYR A 1 85 ? -2.406 4.695 16.469 1 96.44 85 TYR A O 1
ATOM 676 N N . SER A 1 86 ? -4.352 3.656 15.969 1 96.56 86 SER A N 1
ATOM 677 C CA . SER A 1 86 ? -4.195 2.717 17.078 1 96.56 86 SER A CA 1
ATOM 678 C C . SER A 1 86 ? -2.895 1.932 16.953 1 96.56 86 SER A C 1
ATOM 680 O O . SER A 1 86 ? -2.143 1.816 17.922 1 96.56 86 SER A O 1
ATOM 682 N N . ASN A 1 87 ? -2.58 1.436 15.789 1 97.5 87 ASN A N 1
ATOM 683 C CA . ASN A 1 87 ? -1.331 0.722 15.547 1 97.5 87 ASN A CA 1
ATOM 684 C C . ASN A 1 87 ? -0.118 1.599 15.844 1 97.5 87 ASN A C 1
ATOM 686 O O . ASN A 1 87 ? 0.848 1.143 16.469 1 97.5 87 ASN A O 1
ATOM 690 N N . LEU A 1 88 ? -0.214 2.832 15.398 1 97.69 88 LEU A N 1
ATOM 691 C CA . LEU A 1 88 ? 0.913 3.75 15.523 1 97.69 88 LEU A CA 1
ATOM 692 C C . LEU A 1 88 ? 1.187 4.09 16.984 1 97.69 88 LEU A C 1
ATOM 694 O O . LEU A 1 88 ? 2.309 4.453 17.344 1 97.69 88 LEU A O 1
ATOM 698 N N . SER A 1 89 ? 0.15 3.99 17.812 1 94.94 89 SER A N 1
ATOM 699 C CA . SER A 1 89 ? 0.323 4.219 19.25 1 94.94 89 SER A CA 1
ATOM 700 C C . SER A 1 89 ? 1.116 3.09 19.906 1 94.94 89 SER A C 1
ATOM 702 O O . SER A 1 89 ? 1.739 3.283 20.938 1 94.94 89 SER A O 1
ATOM 704 N N . GLU A 1 90 ? 1.162 1.942 19.234 1 93.94 90 GLU A N 1
ATOM 705 C CA . GLU A 1 90 ? 1.845 0.766 19.75 1 93.94 90 GLU A CA 1
ATOM 706 C C . GLU A 1 90 ? 3.213 0.583 19.109 1 93.94 90 GLU A C 1
ATOM 708 O O . GLU A 1 90 ? 4.16 0.14 19.766 1 93.94 90 GLU A O 1
ATOM 713 N N . ASN A 1 91 ? 3.334 0.795 17.891 1 96.75 91 ASN A N 1
ATOM 714 C CA . ASN A 1 91 ? 4.547 0.639 17.094 1 96.75 91 ASN A CA 1
ATOM 715 C C . ASN A 1 91 ? 4.691 1.759 16.078 1 96.75 91 ASN A C 1
ATOM 717 O O . ASN A 1 91 ? 3.914 1.841 15.117 1 96.75 91 ASN A O 1
ATOM 721 N N . HIS A 1 92 ? 5.738 2.547 16.188 1 98.19 92 HIS A N 1
ATOM 722 C CA . HIS A 1 92 ? 5.887 3.754 15.375 1 98.19 92 HIS A CA 1
ATOM 723 C C . HIS A 1 92 ? 6.578 3.451 14.055 1 98.19 92 HIS A C 1
ATOM 725 O O . HIS A 1 92 ? 6.703 4.328 13.195 1 98.19 92 HIS A O 1
ATOM 731 N N . SER A 1 93 ? 7.117 2.211 13.922 1 98.31 93 SER A N 1
ATOM 732 C CA . SER A 1 93 ? 7.777 1.842 12.672 1 98.31 93 SER A CA 1
ATOM 733 C C . SER A 1 93 ? 6.762 1.652 11.547 1 98.31 93 SER A C 1
ATOM 735 O O . SER A 1 93 ? 5.766 0.948 11.719 1 98.31 93 SER A O 1
ATOM 737 N N . VAL A 1 94 ? 7.012 2.301 10.445 1 98.75 94 VAL A N 1
ATOM 738 C CA . VAL A 1 94 ? 6.074 2.211 9.336 1 98.75 94 VAL A CA 1
ATOM 739 C C . VAL A 1 94 ? 6.844 2.012 8.031 1 98.75 94 VAL A C 1
ATOM 741 O O . VAL A 1 94 ? 8.062 2.184 7.984 1 98.75 94 VAL A O 1
ATOM 744 N N . SER A 1 95 ? 6.191 1.588 7.02 1 98.56 95 SER A N 1
ATOM 745 C CA . SER A 1 95 ? 6.57 1.626 5.609 1 98.56 95 SER A CA 1
ATOM 746 C C . SER A 1 95 ? 5.5 2.309 4.766 1 98.56 95 SER A C 1
ATOM 748 O O . SER A 1 95 ? 4.305 2.139 5.016 1 98.56 95 SER A O 1
ATOM 750 N N . LEU A 1 96 ? 5.879 3.09 3.869 1 98.69 96 LEU A N 1
ATOM 751 C CA . LEU A 1 96 ? 4.98 3.828 2.986 1 98.69 96 LEU A CA 1
ATOM 752 C C . LEU A 1 96 ? 5.371 3.629 1.525 1 98.69 96 LEU A C 1
ATOM 754 O O . LEU A 1 96 ? 6.547 3.754 1.17 1 98.69 96 LEU A O 1
ATOM 758 N N . LEU A 1 97 ? 4.426 3.254 0.69 1 98.06 97 LEU A N 1
ATOM 759 C CA . LEU A 1 97 ? 4.6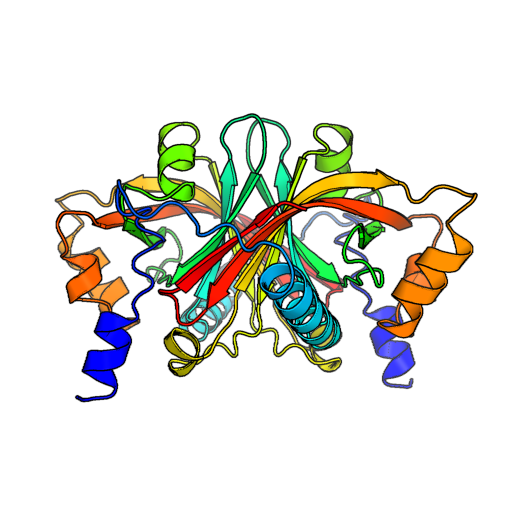99 3.074 -0.731 1 98.06 97 LEU A CA 1
ATOM 760 C C . LEU A 1 97 ? 4.027 4.168 -1.556 1 98.06 97 LEU A C 1
ATOM 762 O O . LEU A 1 97 ? 2.818 4.379 -1.444 1 98.06 97 LEU A O 1
ATOM 766 N N . ILE A 1 98 ? 4.809 4.906 -2.285 1 97.31 98 ILE A N 1
ATOM 767 C CA . ILE A 1 98 ? 4.379 5.91 -3.252 1 97.31 98 ILE A CA 1
ATOM 768 C C . ILE A 1 98 ? 4.664 5.418 -4.668 1 97.31 98 ILE A C 1
ATOM 770 O O . ILE A 1 98 ? 5.805 5.07 -4.992 1 97.31 98 ILE A O 1
ATOM 774 N N . ASP A 1 99 ? 3.613 5.316 -5.477 1 95.38 99 ASP A N 1
ATOM 775 C CA . ASP A 1 99 ? 3.85 4.848 -6.836 1 95.38 99 ASP A CA 1
ATOM 776 C C . ASP A 1 99 ? 2.93 5.559 -7.828 1 95.38 99 ASP A C 1
ATOM 778 O O . ASP A 1 99 ? 1.975 6.227 -7.43 1 95.38 99 ASP A O 1
ATOM 782 N N . ASN A 1 100 ? 3.299 5.559 -9.102 1 93.94 100 ASN A N 1
ATOM 783 C CA . ASN A 1 100 ? 2.529 6.238 -10.141 1 93.94 100 ASN A CA 1
ATOM 784 C C . ASN A 1 100 ? 1.882 5.246 -11.102 1 93.94 100 ASN A C 1
ATOM 786 O O . ASN A 1 100 ? 1.721 5.539 -12.289 1 93.94 100 ASN A O 1
ATOM 790 N N . ARG A 1 101 ? 1.53 4.078 -10.5 1 91.12 101 ARG A N 1
ATOM 791 C CA . ARG A 1 101 ? 0.89 3.113 -11.383 1 91.12 101 ARG A CA 1
ATOM 792 C C . ARG A 1 101 ? -0.406 3.674 -11.961 1 91.12 101 ARG A C 1
ATOM 794 O O . ARG A 1 101 ? -1.086 4.473 -11.312 1 91.12 101 ARG A O 1
ATOM 801 N N . LYS A 1 102 ? -0.73 3.189 -13.18 1 87.81 102 LYS A N 1
ATOM 802 C CA . LYS A 1 102 ? -1.971 3.561 -13.852 1 87.81 102 LYS A CA 1
ATOM 803 C C . LYS A 1 102 ? -2.885 2.352 -14.031 1 87.81 102 LYS A C 1
ATOM 805 O O . LYS A 1 102 ? -3.887 2.424 -14.742 1 87.81 102 LYS A O 1
ATOM 810 N N . ASN A 1 103 ? -2.484 1.23 -13.422 1 85.44 103 ASN A N 1
ATOM 811 C CA . ASN A 1 103 ? -3.211 -0.031 -13.508 1 85.44 103 ASN A CA 1
ATOM 812 C C . ASN A 1 103 ? -3.346 -0.502 -14.953 1 85.44 103 ASN A C 1
ATOM 814 O O . ASN A 1 103 ? -4.418 -0.946 -15.367 1 85.44 103 ASN A O 1
ATOM 818 N N . ALA A 1 104 ? -2.266 -0.274 -15.656 1 87.56 104 ALA A N 1
ATOM 819 C CA . ALA A 1 104 ? -2.129 -0.735 -17.031 1 87.56 104 ALA A CA 1
ATOM 820 C C . ALA A 1 104 ? -0.87 -1.58 -17.219 1 87.56 104 ALA A C 1
ATOM 822 O O . ALA A 1 104 ? 0.033 -1.539 -16.375 1 87.56 104 ALA A O 1
ATOM 823 N N . ILE A 1 105 ? -0.872 -2.328 -18.281 1 84.69 105 ILE A N 1
ATOM 824 C CA . ILE A 1 105 ? 0.216 -3.27 -18.516 1 84.69 105 ILE A CA 1
ATOM 825 C C . ILE A 1 105 ? 1.538 -2.516 -18.625 1 84.69 105 ILE A C 1
ATOM 827 O O . ILE A 1 105 ? 2.584 -3.016 -18.203 1 84.69 105 ILE A O 1
ATOM 831 N N . GLU A 1 106 ? 1.479 -1.267 -19.094 1 85.75 106 GLU A N 1
ATOM 832 C CA . GLU A 1 106 ? 2.674 -0.446 -19.266 1 85.75 106 GLU A CA 1
ATOM 833 C C . GLU A 1 106 ? 3.338 -0.143 -17.922 1 85.75 106 GLU A C 1
ATOM 835 O O . GLU A 1 106 ? 4.508 0.248 -17.875 1 85.75 106 GLU A O 1
ATOM 840 N N . ASP A 1 107 ? 2.586 -0.339 -16.812 1 86.69 107 ASP A N 1
ATOM 841 C CA . ASP A 1 107 ? 3.119 -0.04 -15.477 1 86.69 107 ASP A CA 1
ATOM 842 C C . ASP A 1 107 ? 4.332 -0.913 -15.164 1 86.69 107 ASP A C 1
ATOM 844 O O . ASP A 1 107 ? 5.254 -0.478 -14.469 1 86.69 107 ASP A O 1
ATOM 848 N N . PHE A 1 108 ? 4.328 -2.092 -15.703 1 81.75 108 PHE A N 1
ATOM 849 C CA . PHE A 1 108 ? 5.414 -3.025 -15.422 1 81.75 108 PHE A CA 1
ATOM 850 C C . PHE A 1 108 ? 6.734 -2.502 -15.977 1 81.75 108 PHE A C 1
ATOM 852 O O . PHE A 1 108 ? 7.805 -2.883 -15.5 1 81.75 108 PHE A O 1
ATOM 859 N N . ARG A 1 109 ? 6.617 -1.531 -16.828 1 78.38 109 ARG A N 1
ATOM 860 C CA . ARG A 1 109 ? 7.801 -0.912 -17.422 1 78.38 109 ARG A CA 1
ATOM 861 C C . ARG A 1 109 ? 7.965 0.524 -16.922 1 78.38 109 ARG A C 1
ATOM 863 O O . ARG A 1 109 ? 9.078 0.966 -16.656 1 78.38 109 ARG A O 1
ATOM 870 N N . ASP A 1 110 ? 6.887 1.112 -16.75 1 84.19 110 ASP A N 1
ATOM 871 C CA . ASP A 1 110 ? 6.953 2.568 -16.672 1 84.19 110 ASP A CA 1
ATOM 872 C C . ASP A 1 110 ? 6.742 3.059 -15.25 1 84.19 110 ASP A C 1
ATOM 874 O O . ASP A 1 110 ? 7.125 4.18 -14.906 1 84.19 110 ASP A O 1
ATOM 878 N N . ALA A 1 111 ? 6.164 2.225 -14.406 1 86 111 ALA A N 1
ATOM 879 C CA . ALA A 1 111 ? 5.797 2.723 -13.078 1 86 111 ALA A CA 1
ATOM 880 C C . ALA A 1 111 ? 7.02 2.789 -12.164 1 86 111 ALA A C 1
ATOM 882 O O . ALA A 1 111 ? 7.945 1.985 -12.297 1 86 111 ALA A O 1
ATOM 883 N N . MET A 1 112 ? 7.133 3.75 -11.383 1 89.19 112 MET A N 1
ATOM 884 C CA . MET A 1 112 ? 8.086 3.893 -10.289 1 89.19 112 MET A CA 1
ATOM 885 C C . MET A 1 112 ? 7.41 3.682 -8.945 1 89.19 112 MET A C 1
ATOM 887 O O . MET A 1 112 ? 6.293 4.16 -8.727 1 89.19 112 MET A O 1
ATOM 891 N N . ALA A 1 113 ? 8.039 2.869 -8.102 1 91.94 113 ALA A N 1
ATOM 892 C CA . ALA A 1 113 ? 7.59 2.693 -6.723 1 91.94 113 ALA A CA 1
ATOM 893 C C . ALA A 1 113 ? 8.695 3.049 -5.734 1 91.94 113 ALA A C 1
ATOM 895 O O . ALA A 1 113 ? 9.828 2.594 -5.875 1 91.94 113 ALA A O 1
ATOM 896 N N . VAL A 1 114 ? 8.375 3.883 -4.828 1 93.38 114 VAL A N 1
ATOM 897 C CA . VAL A 1 114 ? 9.305 4.266 -3.773 1 93.38 114 VAL A CA 1
ATOM 898 C C . VAL A 1 114 ? 8.766 3.809 -2.42 1 93.38 114 VAL A C 1
ATOM 900 O O . VAL A 1 114 ? 7.633 4.141 -2.051 1 93.38 114 VAL A O 1
ATOM 903 N N . THR A 1 115 ? 9.531 3.031 -1.744 1 94.19 115 THR A N 1
ATOM 904 C CA . THR A 1 115 ? 9.211 2.629 -0.379 1 94.19 115 THR A CA 1
ATOM 905 C C . THR A 1 115 ? 9.992 3.469 0.629 1 94.19 115 THR A C 1
ATOM 907 O O . THR A 1 115 ? 11.211 3.617 0.509 1 94.19 115 THR A O 1
ATOM 910 N N . VAL A 1 116 ? 9.258 4.051 1.533 1 96.5 116 VAL A N 1
ATOM 911 C CA . VAL A 1 116 ? 9.844 4.797 2.643 1 96.5 116 VAL A CA 1
ATOM 912 C C . VAL A 1 116 ? 9.812 3.945 3.91 1 96.5 116 VAL A C 1
ATOM 914 O O . VAL A 1 116 ? 8.758 3.443 4.305 1 96.5 116 VAL A O 1
ATOM 917 N N . LEU A 1 117 ? 10.945 3.717 4.43 1 95.5 117 LEU A N 1
ATOM 918 C CA . LEU A 1 117 ? 11.031 3.139 5.766 1 95.5 117 LEU A CA 1
ATOM 919 C C . LEU A 1 117 ? 11.336 4.211 6.805 1 95.5 117 LEU A C 1
ATOM 921 O O . LEU A 1 117 ? 12.195 5.066 6.586 1 95.5 117 LEU A O 1
ATOM 925 N N . GLY A 1 118 ? 10.516 4.203 7.871 1 97.88 118 GLY A N 1
ATOM 926 C CA . GLY A 1 118 ? 10.758 5.227 8.875 1 97.88 118 GLY A CA 1
ATOM 927 C C . GLY A 1 118 ? 9.906 5.059 10.117 1 97.88 118 GLY A C 1
ATOM 928 O O . GLY A 1 118 ? 9.312 3.996 10.336 1 97.88 118 GLY A O 1
ATOM 929 N N . LYS A 1 119 ? 9.898 6.117 10.961 1 98.56 119 LYS A N 1
ATOM 930 C CA . LYS A 1 119 ? 9.148 6.148 12.211 1 98.56 119 LYS A CA 1
ATOM 931 C C . LYS A 1 119 ? 8.211 7.355 12.258 1 98.56 119 LYS A C 1
ATOM 933 O O . LYS A 1 119 ? 8.594 8.453 11.852 1 98.56 119 LYS A O 1
ATOM 938 N N . VAL A 1 120 ? 6.996 7.082 12.734 1 98.75 120 VAL A N 1
ATOM 939 C CA . VAL A 1 120 ? 6.004 8.148 12.812 1 98.75 120 VAL A CA 1
ATOM 940 C C . VAL A 1 120 ? 6.152 8.891 14.141 1 98.75 120 VAL A C 1
ATOM 942 O O . VAL A 1 120 ? 6.371 8.281 15.188 1 98.75 120 VAL A O 1
ATOM 945 N N . GLU A 1 121 ? 6.051 10.141 14.109 1 98.12 121 GLU A N 1
ATOM 946 C CA . GLU A 1 121 ? 5.984 11.016 15.273 1 98.12 121 GLU A CA 1
ATOM 947 C C . GLU A 1 121 ? 4.949 12.125 15.078 1 98.12 121 GLU A C 1
ATOM 949 O O . GLU A 1 121 ? 4.621 12.477 13.945 1 98.12 121 GLU A O 1
ATOM 954 N N . PRO A 1 122 ? 4.375 12.617 16.172 1 97.94 122 PRO A N 1
ATOM 955 C CA . PRO A 1 122 ? 3.479 13.766 16.031 1 97.94 122 PRO A CA 1
ATOM 956 C C . PRO A 1 122 ? 4.203 15.016 15.523 1 97.94 122 PRO A C 1
ATOM 958 O O . PRO A 1 122 ? 5.387 15.203 15.812 1 97.94 122 PRO A O 1
ATOM 961 N N . VAL A 1 123 ? 3.5 15.789 14.742 1 98.38 123 VAL A N 1
ATOM 962 C CA . VAL A 1 123 ? 4.008 17.125 14.438 1 98.38 123 VAL A CA 1
ATOM 963 C C . VAL A 1 123 ? 3.928 18.016 15.68 1 98.38 123 VAL A C 1
ATOM 965 O O . VAL A 1 123 ? 2.844 18.234 16.219 1 98.38 123 VAL A O 1
ATOM 968 N N . GLU A 1 124 ? 5.07 18.531 16.109 1 97.62 124 GLU A N 1
ATOM 969 C CA . GLU A 1 124 ? 5.148 19.297 17.344 1 97.62 124 GLU A CA 1
ATOM 970 C C . GLU A 1 124 ? 4.668 20.734 17.141 1 97.62 124 GLU A C 1
ATOM 972 O O . GLU A 1 124 ? 4.645 21.219 16.016 1 97.62 124 GLU A O 1
ATOM 977 N N . ASP A 1 125 ? 4.414 21.391 18.234 1 96.94 125 ASP A N 1
ATOM 978 C CA . ASP A 1 125 ? 3.889 22.75 18.203 1 96.94 125 ASP A CA 1
ATOM 979 C C . ASP A 1 125 ? 4.852 23.688 17.484 1 96.94 125 ASP A C 1
ATOM 981 O O . ASP A 1 125 ? 4.434 24.516 16.672 1 96.94 125 ASP A O 1
ATOM 985 N N . PHE A 1 126 ? 6.109 23.531 17.703 1 97.5 126 PHE A N 1
ATOM 986 C CA . PHE A 1 126 ? 7.094 24.484 17.203 1 97.5 126 PHE A CA 1
ATOM 987 C C . PHE A 1 126 ? 7.23 24.391 15.695 1 97.5 126 PHE A C 1
ATOM 989 O O . PHE A 1 126 ? 7.672 25.344 15.047 1 97.5 126 PHE A O 1
ATOM 996 N N . GLU A 1 127 ? 6.867 23.25 15.117 1 97.69 127 GLU A N 1
ATOM 997 C CA . GLU A 1 127 ? 7.016 23.078 13.672 1 97.69 127 GLU A CA 1
ATOM 998 C C . GLU A 1 127 ? 5.656 22.984 12.984 1 97.69 127 GLU A C 1
ATOM 1000 O O . GLU A 1 127 ? 5.582 22.812 11.766 1 97.69 127 GLU A O 1
ATOM 1005 N N . HIS A 1 128 ? 4.617 23.078 13.727 1 97.94 128 HIS A N 1
ATOM 1006 C CA . HIS A 1 128 ? 3.27 22.812 13.227 1 97.94 128 HIS A CA 1
ATOM 1007 C C . HIS A 1 128 ? 2.922 23.734 12.062 1 97.94 128 HIS A C 1
ATOM 1009 O O . HIS A 1 128 ? 2.438 23.266 11.023 1 97.94 128 HIS A O 1
ATOM 1015 N N . SER A 1 129 ? 3.209 25 12.211 1 97.88 129 SER A N 1
ATOM 1016 C CA . SER A 1 129 ? 2.82 25.984 11.203 1 97.88 129 SER A CA 1
ATOM 1017 C C . SER A 1 129 ? 3.486 25.703 9.867 1 97.88 129 SER A C 1
ATOM 1019 O O . SER A 1 129 ? 2.82 25.688 8.828 1 97.88 129 SER A O 1
ATOM 1021 N N . ILE A 1 130 ? 4.762 25.438 9.875 1 98.12 130 ILE A N 1
ATOM 1022 C CA . ILE A 1 130 ? 5.5 25.203 8.641 1 98.12 130 ILE A CA 1
ATOM 1023 C C . ILE A 1 130 ? 5.059 23.875 8.016 1 98.12 130 ILE A C 1
ATOM 1025 O O . ILE A 1 130 ? 4.875 23.781 6.801 1 98.12 130 ILE A O 1
ATOM 1029 N N . MET A 1 131 ? 4.809 22.844 8.805 1 98.62 131 MET A N 1
ATOM 1030 C CA . MET A 1 131 ? 4.387 21.531 8.297 1 98.62 131 MET A CA 1
ATOM 1031 C C . MET A 1 131 ? 2.967 21.594 7.746 1 98.62 131 MET A C 1
ATOM 1033 O O . MET A 1 131 ? 2.662 20.984 6.727 1 98.62 131 MET A O 1
ATOM 1037 N N . GLU A 1 132 ? 2.152 22.312 8.438 1 98.56 132 GLU A N 1
ATOM 1038 C CA . GLU A 1 132 ? 0.785 22.5 7.965 1 98.56 132 GLU A CA 1
ATOM 1039 C C . GLU A 1 132 ? 0.764 23.203 6.605 1 98.56 132 GLU A C 1
ATOM 1041 O O . GLU A 1 132 ? 0.018 22.797 5.711 1 98.56 132 GLU A O 1
ATOM 1046 N N . LYS A 1 133 ? 1.56 24.266 6.477 1 98.5 133 LYS A N 1
ATOM 1047 C CA . LYS A 1 133 ? 1.646 24.984 5.207 1 98.5 133 LYS A CA 1
ATOM 1048 C C . LYS A 1 133 ? 2.08 24.047 4.082 1 98.5 133 LYS A C 1
ATOM 1050 O O . LYS A 1 133 ? 1.485 24.047 3 1 98.5 133 LYS A O 1
ATOM 1055 N N . ILE A 1 134 ? 3.086 23.234 4.336 1 98.5 134 ILE A N 1
ATOM 1056 C CA . ILE A 1 134 ? 3.586 22.266 3.35 1 98.5 134 ILE A CA 1
ATOM 1057 C C . ILE A 1 134 ? 2.471 21.312 2.957 1 98.5 134 ILE A C 1
ATOM 1059 O O . ILE A 1 134 ? 2.227 21.078 1.77 1 98.5 134 ILE A O 1
ATOM 1063 N N . TYR A 1 135 ? 1.78 20.766 3.906 1 98.5 135 TYR A N 1
ATOM 1064 C CA . TYR A 1 135 ? 0.728 19.781 3.678 1 98.5 135 TYR A CA 1
ATOM 1065 C C . TYR A 1 135 ? -0.435 20.391 2.908 1 98.5 135 TYR A C 1
ATOM 1067 O O . TYR A 1 135 ? -0.917 19.812 1.934 1 98.5 135 TYR A O 1
ATOM 1075 N N . LEU A 1 136 ? -0.809 21.609 3.287 1 97.81 136 LEU A N 1
ATOM 1076 C CA . LEU A 1 136 ? -2.002 22.234 2.711 1 97.81 136 LEU A CA 1
ATOM 1077 C C . LEU A 1 136 ? -1.691 22.844 1.354 1 97.81 136 LEU A C 1
ATOM 1079 O O . LEU A 1 136 ? -2.602 23.094 0.559 1 97.81 136 LEU A O 1
ATOM 1083 N N . MET A 1 137 ? -0.433 23.172 1.1 1 97.62 137 MET A N 1
ATOM 1084 C CA . MET A 1 137 ? -0.062 23.578 -0.252 1 97.62 137 MET A CA 1
ATOM 1085 C C . MET A 1 137 ? -0.391 22.484 -1.263 1 97.62 137 MET A C 1
ATOM 1087 O O . MET A 1 137 ? -0.839 22.781 -2.373 1 97.62 137 MET A O 1
ATOM 1091 N N . LYS A 1 138 ? -0.209 21.219 -0.812 1 96.44 138 LYS A N 1
ATOM 1092 C CA . LYS A 1 138 ? -0.476 20.094 -1.69 1 96.44 138 LYS A CA 1
ATOM 1093 C C . LYS A 1 138 ? -1.945 19.688 -1.63 1 96.44 138 LYS A C 1
ATOM 1095 O O . LYS A 1 138 ? -2.51 19.219 -2.627 1 96.44 138 LYS A O 1
ATOM 1100 N N . HIS A 1 139 ? -2.49 19.812 -0.439 1 95.5 139 HIS A N 1
ATOM 1101 C CA . HIS A 1 139 ? -3.863 19.359 -0.208 1 95.5 139 HIS A CA 1
ATOM 1102 C C . HIS A 1 139 ? -4.707 20.484 0.387 1 95.5 139 HIS A C 1
ATOM 1104 O O . HIS A 1 139 ? -5.203 20.375 1.511 1 95.5 139 HIS A O 1
ATOM 1110 N N . PRO A 1 140 ? -4.98 21.547 -0.396 1 94.88 140 PRO A N 1
ATOM 1111 C CA . PRO A 1 140 ? -5.723 22.688 0.169 1 94.88 140 PRO A CA 1
ATOM 1112 C C . PRO A 1 140 ? -7.145 22.312 0.575 1 94.88 140 PRO A C 1
ATOM 1114 O O . PRO A 1 140 ? -7.711 22.906 1.489 1 94.88 140 PRO A O 1
ATOM 1117 N N . HIS A 1 141 ? -7.676 21.328 0.016 1 90.25 141 HIS A N 1
ATOM 1118 C CA . HIS A 1 141 ? -9.062 20.938 0.269 1 90.25 141 HIS A CA 1
ATOM 1119 C C . HIS A 1 141 ? -9.18 20.156 1.572 1 90.25 141 HIS A C 1
ATOM 1121 O O . HIS A 1 141 ? -10.297 19.891 2.037 1 90.25 141 HIS A O 1
ATOM 1127 N N . LEU A 1 142 ? -8.039 19.812 2.213 1 93.12 142 LEU A N 1
ATOM 1128 C CA . LEU A 1 142 ? -8.07 19.016 3.438 1 93.12 142 LEU A CA 1
ATOM 1129 C C . LEU A 1 142 ? -7.895 19.906 4.664 1 93.12 142 LEU A C 1
ATOM 1131 O O . LEU A 1 142 ? -7.648 19.406 5.766 1 93.12 142 LEU A O 1
ATOM 1135 N N . VAL A 1 143 ? -8.07 21.203 4.531 1 95 143 VAL A N 1
ATOM 1136 C CA . VAL A 1 143 ? -7.816 22.156 5.609 1 95 143 VAL A CA 1
ATOM 1137 C C . VAL A 1 143 ? -8.773 21.891 6.766 1 95 143 VAL A C 1
ATOM 1139 O O . VAL A 1 143 ? -8.359 21.859 7.93 1 95 143 VAL A O 1
ATOM 1142 N N . ASP A 1 144 ? -10.086 21.688 6.508 1 92.38 144 ASP A N 1
ATOM 1143 C CA . ASP A 1 144 ? -11.062 21.453 7.566 1 92.38 144 ASP A CA 1
ATOM 1144 C C . ASP A 1 144 ? -10.781 20.141 8.289 1 92.38 144 ASP A C 1
ATOM 1146 O O . ASP A 1 144 ? -10.891 20.047 9.508 1 92.38 144 ASP A O 1
ATOM 1150 N N . PHE A 1 145 ? -10.398 19.141 7.492 1 90.81 145 PHE A N 1
ATOM 1151 C CA . PHE A 1 145 ? -10.055 17.859 8.078 1 90.81 145 PHE A CA 1
ATOM 1152 C C . PHE A 1 145 ? -8.844 17.984 8.992 1 90.81 145 PHE A C 1
ATOM 1154 O O . PHE A 1 145 ? -8.859 17.484 10.125 1 90.81 145 PHE A O 1
ATOM 1161 N N . LEU A 1 146 ? -7.859 18.641 8.516 1 95.88 146 LEU A N 1
ATOM 1162 C CA . LEU A 1 146 ? -6.609 18.812 9.258 1 95.88 146 LEU A CA 1
ATOM 1163 C C . LEU A 1 146 ? -6.84 19.562 10.562 1 95.88 146 LEU A C 1
ATOM 1165 O O . LEU A 1 146 ? -6.191 19.281 11.57 1 95.88 146 LEU A O 1
ATOM 1169 N N . GLN A 1 147 ? -7.777 20.438 10.547 1 94.31 147 GLN A N 1
ATOM 1170 C CA . GLN A 1 147 ? -7.992 21.312 11.695 1 94.31 147 GLN A CA 1
ATOM 1171 C C . GLN A 1 147 ? -9.055 20.75 12.633 1 94.31 147 GLN A C 1
ATOM 1173 O O . GLN A 1 147 ? -9.289 21.297 13.711 1 94.31 147 GLN A O 1
ATOM 1178 N N . SER A 1 148 ? -9.641 19.656 12.242 1 93.5 148 SER A N 1
ATOM 1179 C CA . SER A 1 148 ? -10.641 19.016 13.094 1 93.5 148 SER A CA 1
ATOM 1180 C C . SER A 1 148 ? -10.016 18.531 14.406 1 93.5 148 SER A C 1
ATOM 1182 O O . SER A 1 148 ? -8.898 18.016 14.414 1 93.5 148 SER A O 1
ATOM 1184 N N . PRO A 1 149 ? -10.766 18.625 15.531 1 94.69 149 PRO A N 1
ATOM 1185 C CA . PRO A 1 149 ? -10.234 18.188 16.828 1 94.69 149 PRO A CA 1
ATOM 1186 C C . PRO A 1 149 ? -10.031 16.672 16.891 1 94.69 149 PRO A C 1
ATOM 1188 O O . PRO A 1 149 ? -9.297 16.188 17.766 1 94.69 149 PRO A O 1
ATOM 1191 N N . THR A 1 150 ? -10.625 15.914 16.016 1 95 150 THR A N 1
ATOM 1192 C CA . THR A 1 150 ? -10.508 14.461 16.016 1 95 150 THR A CA 1
ATOM 1193 C C . THR A 1 150 ? -9.336 14.008 15.156 1 95 150 THR A C 1
ATOM 1195 O O . THR A 1 150 ? -8.984 12.82 15.141 1 95 150 THR A O 1
ATOM 1198 N N . THR A 1 151 ? -8.758 14.977 14.461 1 95.75 151 THR A N 1
ATOM 1199 C CA . THR A 1 151 ? -7.68 14.664 13.531 1 95.75 151 THR A CA 1
ATOM 1200 C C . THR A 1 151 ? -6.32 14.844 14.203 1 95.75 151 THR A C 1
ATOM 1202 O O . THR A 1 151 ? -6.133 15.766 14.992 1 95.75 151 THR A O 1
ATOM 1205 N N . VAL A 1 152 ? -5.434 13.977 13.945 1 97.06 152 VAL A N 1
ATOM 1206 C CA . VAL A 1 152 ? -4.047 14.109 14.383 1 97.06 152 VAL A CA 1
ATOM 1207 C C . VAL A 1 152 ? -3.145 14.312 13.164 1 97.06 152 VAL A C 1
ATOM 1209 O O . VAL A 1 152 ? -3.338 13.688 12.125 1 97.06 152 VAL A O 1
ATOM 1212 N N . PHE A 1 153 ? -2.264 15.227 13.266 1 98.31 153 PHE A N 1
ATOM 1213 C CA . PHE A 1 153 ? -1.271 15.539 12.25 1 98.31 153 PHE A CA 1
ATOM 1214 C C . PHE A 1 153 ? 0.067 14.883 12.578 1 98.31 153 PHE A C 1
ATOM 1216 O O . PHE A 1 153 ? 0.648 15.148 13.633 1 98.31 153 PHE A O 1
ATOM 1223 N N . LEU A 1 154 ? 0.558 14.008 11.664 1 98.81 154 LEU A N 1
ATOM 1224 C CA . LEU A 1 154 ? 1.71 13.148 11.93 1 98.81 154 LEU A CA 1
ATOM 1225 C C . LEU A 1 154 ? 2.775 13.32 10.852 1 98.81 154 LEU A C 1
ATOM 1227 O O . LEU A 1 154 ? 2.49 13.836 9.773 1 98.81 154 LEU A O 1
ATOM 1231 N N . LYS A 1 155 ? 3.971 12.93 11.188 1 98.88 155 LYS A N 1
ATOM 1232 C CA . LYS A 1 155 ? 5.066 12.914 10.227 1 98.88 155 LYS A CA 1
ATOM 1233 C C . LYS A 1 155 ? 5.883 11.633 10.344 1 98.88 155 LYS A C 1
ATOM 1235 O O . LYS A 1 155 ? 6.059 11.102 11.445 1 98.88 155 LYS A O 1
ATOM 1240 N N . ILE A 1 156 ? 6.289 11.094 9.266 1 98.81 156 ILE A N 1
ATOM 1241 C CA . ILE A 1 156 ? 7.246 9.992 9.203 1 98.81 156 ILE A CA 1
ATOM 1242 C C . ILE A 1 156 ? 8.664 10.547 9.086 1 98.81 156 ILE A C 1
ATOM 1244 O O . ILE A 1 156 ? 8.977 11.266 8.141 1 98.81 156 ILE A O 1
ATOM 1248 N N . ARG A 1 157 ? 9.508 10.297 10.078 1 98.56 157 ARG A N 1
ATOM 1249 C CA . ARG A 1 157 ? 10.938 10.508 9.898 1 98.56 157 ARG A CA 1
ATOM 1250 C C . ARG A 1 157 ? 11.555 9.422 9.031 1 98.56 157 ARG A C 1
ATOM 1252 O O . ARG A 1 157 ? 11.734 8.281 9.484 1 98.56 157 ARG A O 1
ATOM 1259 N N . ALA A 1 158 ? 11.906 9.766 7.766 1 97.31 158 ALA A N 1
ATOM 1260 C CA . ALA A 1 158 ? 12.383 8.781 6.801 1 97.31 158 ALA A CA 1
ATOM 1261 C C . ALA A 1 158 ? 13.766 8.266 7.184 1 97.31 158 ALA A C 1
ATOM 1263 O O . ALA A 1 158 ? 14.656 9.047 7.516 1 97.31 158 ALA A O 1
ATOM 1264 N N . GLU A 1 159 ? 13.922 6.977 7.184 1 94.62 159 GLU A N 1
ATOM 1265 C CA . GLU A 1 159 ? 15.211 6.344 7.438 1 94.62 159 GLU A CA 1
ATOM 1266 C C . GLU A 1 159 ? 15.844 5.832 6.145 1 94.62 159 GLU A C 1
ATOM 1268 O O . GLU A 1 159 ? 17.062 5.918 5.961 1 94.62 159 GLU A O 1
ATOM 1273 N N . LYS A 1 160 ? 14.992 5.277 5.258 1 90.44 160 LYS A N 1
ATOM 1274 C CA . LYS A 1 160 ? 15.445 4.723 3.988 1 90.44 160 LYS A CA 1
ATOM 1275 C C . LYS A 1 160 ? 14.398 4.926 2.895 1 90.44 160 LYS A C 1
ATOM 1277 O O . LYS A 1 160 ? 13.195 4.824 3.152 1 90.44 160 LYS A O 1
ATOM 1282 N N . TYR A 1 161 ? 14.891 5.258 1.705 1 90.12 161 TYR A N 1
ATOM 1283 C CA . TYR A 1 161 ? 14.094 5.199 0.486 1 90.12 161 TYR A CA 1
ATOM 1284 C C . TYR A 1 161 ? 14.547 4.055 -0.411 1 90.12 161 TYR A C 1
ATOM 1286 O O . TYR A 1 161 ? 15.742 3.92 -0.698 1 90.12 161 TYR A O 1
ATOM 1294 N N . ILE A 1 162 ? 13.641 3.223 -0.77 1 87.94 162 ILE A N 1
ATOM 1295 C CA . ILE A 1 162 ? 13.891 2.154 -1.73 1 87.94 162 ILE A CA 1
ATOM 1296 C C . ILE A 1 162 ? 13.141 2.439 -3.027 1 87.94 162 ILE A C 1
ATOM 1298 O O . ILE A 1 162 ? 11.906 2.516 -3.033 1 87.94 162 ILE A O 1
ATOM 1302 N N . VAL A 1 163 ? 13.898 2.648 -4.113 1 87.62 163 VAL A N 1
ATOM 1303 C CA . VAL A 1 163 ? 13.305 3.037 -5.387 1 87.62 163 VAL A CA 1
ATOM 1304 C C . VAL A 1 163 ? 13.32 1.85 -6.348 1 87.62 163 VAL A C 1
ATOM 1306 O O . VAL A 1 163 ? 14.359 1.23 -6.566 1 87.62 163 VAL A O 1
ATOM 1309 N N . VAL A 1 164 ? 12.141 1.581 -6.809 1 82.88 164 VAL A N 1
ATOM 1310 C CA . VAL A 1 164 ? 11.992 0.523 -7.801 1 82.88 164 VAL A CA 1
ATOM 1311 C C . VAL A 1 164 ? 11.453 1.11 -9.102 1 82.88 164 VAL A C 1
ATOM 1313 O O . VAL A 1 164 ? 10.414 1.774 -9.109 1 82.88 164 VAL A O 1
ATOM 1316 N N . THR A 1 165 ? 12.258 1.113 -10.094 1 76.94 165 THR A N 1
ATOM 1317 C CA . THR A 1 165 ? 11.828 1.493 -11.438 1 76.94 165 THR A CA 1
ATOM 1318 C C . THR A 1 165 ? 11.883 0.294 -12.383 1 76.94 165 THR A C 1
ATOM 1320 O O . THR A 1 165 ? 12.594 -0.678 -12.125 1 76.94 165 THR A O 1
ATOM 1323 N N . ARG A 1 166 ? 11.32 0.516 -13.43 1 59.25 166 ARG A N 1
ATOM 1324 C CA . ARG A 1 166 ? 11.32 -0.509 -14.469 1 59.25 166 ARG A CA 1
ATOM 1325 C C . ARG A 1 166 ? 11.195 -1.903 -13.867 1 59.25 166 ARG A C 1
ATOM 1327 O O . ARG A 1 166 ? 11.914 -2.824 -14.258 1 59.25 166 ARG A O 1
ATOM 1334 N N . PHE A 1 167 ? 10.266 -2.145 -12.703 1 51.44 167 PHE A N 1
ATOM 1335 C CA . PHE A 1 167 ? 10.086 -3.322 -11.867 1 51.44 167 PHE A CA 1
ATOM 1336 C C . PHE A 1 167 ? 11.422 -3.971 -11.539 1 51.44 167 PHE A C 1
ATOM 1338 O O . PHE A 1 167 ? 11.555 -4.645 -10.516 1 51.44 167 PHE A O 1
ATOM 1345 N N . GLN A 1 168 ? 12.562 -3.701 -12.359 1 45.78 168 GLN A N 1
ATOM 1346 C CA . GLN A 1 168 ? 13.805 -4.426 -12.117 1 45.78 168 GLN A CA 1
ATOM 1347 C C . GLN A 1 168 ? 14.852 -3.525 -11.477 1 45.78 168 GLN A C 1
ATOM 1349 O O . GLN A 1 168 ? 15.852 -4.012 -10.93 1 45.78 168 GLN A O 1
ATOM 1354 N N . HIS A 1 169 ? 14.719 -2.322 -11.445 1 37.44 169 HIS A N 1
ATOM 1355 C CA . HIS A 1 169 ? 15.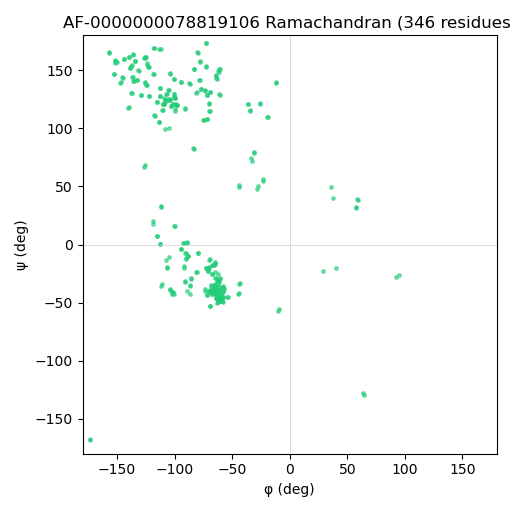781 -1.475 -10.922 1 37.44 169 HIS A CA 1
ATOM 1356 C C . HIS A 1 169 ? 15.43 -0.954 -9.531 1 37.44 169 HIS A C 1
ATOM 1358 O O . HIS A 1 169 ? 14.461 -0.206 -9.367 1 37.44 169 HIS A O 1
ATOM 1364 N N . VAL A 1 170 ? 16.062 -1.684 -8.477 1 33.22 170 VAL A N 1
ATOM 1365 C CA . VAL A 1 170 ? 15.812 -1.254 -7.102 1 33.22 170 VAL A CA 1
ATOM 1366 C C . VAL A 1 170 ? 16.984 -0.408 -6.605 1 33.22 170 VAL A C 1
ATOM 1368 O O . VAL A 1 170 ? 18.141 -0.809 -6.734 1 33.22 170 VAL A O 1
ATOM 1371 N N . VAL A 1 171 ? 16.781 0.823 -6.332 1 34.94 171 VAL A N 1
ATOM 1372 C CA . VAL A 1 171 ? 17.766 1.704 -5.707 1 34.94 171 VAL A CA 1
ATOM 1373 C C . VAL A 1 171 ? 17.359 1.989 -4.262 1 34.94 171 VAL A C 1
ATOM 1375 O O . VAL A 1 171 ? 16.172 2.217 -3.973 1 34.94 171 VAL A O 1
ATOM 1378 N N . GLU A 1 172 ? 18.281 1.665 -3.348 1 25.84 172 GLU A N 1
ATOM 1379 C CA . GLU A 1 172 ? 18.062 1.988 -1.941 1 25.84 172 GLU A CA 1
ATOM 1380 C C . GLU A 1 172 ? 18.781 3.277 -1.548 1 25.84 172 GLU A C 1
ATOM 1382 O O . GLU A 1 172 ? 19.922 3.506 -1.952 1 25.84 172 GLU A O 1
ATOM 1387 N N . VAL A 1 173 ? 18.047 4.258 -1.093 1 26.12 173 VAL A N 1
ATOM 1388 C CA . VAL A 1 173 ? 18.688 5.469 -0.591 1 26.12 173 VAL A CA 1
ATOM 1389 C C . VAL A 1 173 ? 18.453 5.594 0.913 1 26.12 173 VAL A C 1
ATOM 1391 O O . VAL A 1 173 ? 17.312 5.645 1.365 1 26.12 173 VAL A O 1
ATOM 1394 N N . SER A 1 174 ? 19.344 5.367 1.697 1 23.06 174 SER A N 1
ATOM 1395 C CA . SER A 1 174 ? 19.25 5.703 3.115 1 23.06 174 SER A CA 1
ATOM 1396 C C . SER A 1 174 ? 19.078 7.203 3.318 1 23.06 174 SER A C 1
ATOM 1398 O O . SER A 1 174 ? 19.703 8.008 2.629 1 23.06 174 SER A O 1
ATOM 1400 N N . VAL A 1 175 ? 17.984 7.332 4.168 1 21.03 175 VAL A N 1
ATOM 1401 C CA . VAL A 1 175 ? 17.844 8.734 4.555 1 21.03 175 VAL A CA 1
ATOM 1402 C C . VAL A 1 175 ? 19.062 9.195 5.328 1 21.03 175 VAL A C 1
ATOM 1404 O O . VAL A 1 175 ? 19.594 8.453 6.16 1 21.03 175 VAL A O 1
ATOM 1407 N N . MET B 1 1 ? -22.938 23.156 -4.395 1 34.03 1 MET B N 1
ATOM 1408 C CA . MET B 1 1 ? -21.844 22.875 -3.467 1 34.03 1 MET B CA 1
ATOM 1409 C C . MET B 1 1 ? -20.547 22.578 -4.223 1 34.03 1 MET B C 1
ATOM 1411 O O . MET B 1 1 ? -20.531 21.734 -5.129 1 34.03 1 MET B O 1
ATOM 1415 N N . SER B 1 2 ? -19.672 23.438 -4.121 1 38.47 2 SER B 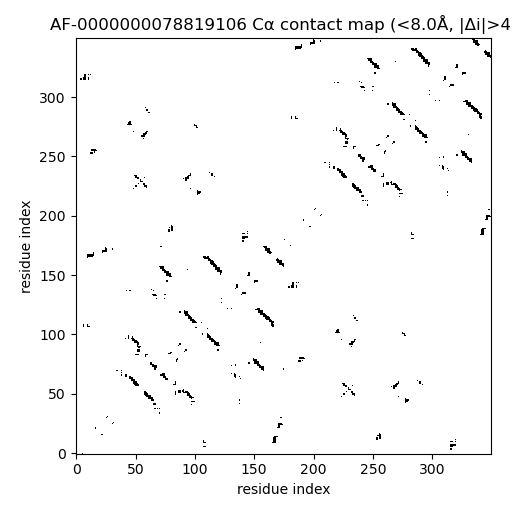N 1
ATOM 1416 C CA . SER B 1 2 ? -18.531 23.391 -5.039 1 38.47 2 SER B CA 1
ATOM 1417 C C . SER B 1 2 ? -17.734 22.109 -4.875 1 38.47 2 SER B C 1
ATOM 1419 O O . SER B 1 2 ? -17.828 21.438 -3.846 1 38.47 2 SER B O 1
ATOM 1421 N N . MET B 1 3 ? -17.172 21.703 -5.949 1 38.41 3 MET B N 1
ATOM 1422 C CA . MET B 1 3 ? -16.328 20.531 -5.969 1 38.41 3 MET B CA 1
ATOM 1423 C C . MET B 1 3 ? -15.383 20.516 -4.77 1 38.41 3 MET B C 1
ATOM 1425 O O . MET B 1 3 ? -15.102 19.453 -4.211 1 38.41 3 MET B O 1
ATOM 1429 N N . LYS B 1 4 ? -14.992 21.688 -4.406 1 43.34 4 LYS B N 1
ATOM 1430 C CA . LYS B 1 4 ? -14.18 21.938 -3.219 1 43.34 4 LYS B CA 1
ATOM 1431 C C . LYS B 1 4 ? -14.914 21.516 -1.949 1 43.34 4 LYS B C 1
ATOM 1433 O O . LYS B 1 4 ? -14.336 20.875 -1.072 1 43.34 4 LYS B O 1
ATOM 1438 N N . ASP B 1 5 ? -16.078 21.938 -1.826 1 46.41 5 ASP B N 1
ATOM 1439 C CA . ASP B 1 5 ? -16.922 21.562 -0.699 1 46.41 5 ASP B CA 1
ATOM 1440 C C . ASP B 1 5 ? -17.078 20.047 -0.613 1 46.41 5 ASP B C 1
ATOM 1442 O O . ASP B 1 5 ? -17.094 19.484 0.481 1 46.41 5 ASP B O 1
ATOM 1446 N N . GLU B 1 6 ? -17.172 19.531 -1.735 1 43.69 6 GLU B N 1
ATOM 1447 C CA . GLU B 1 6 ? -17.391 18.094 -1.815 1 43.69 6 GLU B CA 1
ATOM 1448 C C . GLU B 1 6 ? -16.125 17.312 -1.457 1 43.69 6 GLU B C 1
ATOM 1450 O O . GLU B 1 6 ? -16.172 16.312 -0.747 1 43.69 6 GLU B O 1
ATOM 1455 N N . ILE B 1 7 ? -15.062 17.766 -1.877 1 43.53 7 ILE B N 1
ATOM 1456 C CA . ILE B 1 7 ? -13.773 17.156 -1.579 1 43.53 7 ILE B CA 1
ATOM 1457 C C . ILE B 1 7 ? -13.438 17.344 -0.1 1 43.53 7 ILE B C 1
ATOM 1459 O O . ILE B 1 7 ? -13 16.406 0.567 1 43.53 7 ILE B O 1
ATOM 1463 N N . ALA B 1 8 ? -13.492 18.641 0.366 1 44.62 8 ALA B N 1
ATOM 1464 C CA . ALA B 1 8 ? -13.328 18.875 1.799 1 44.62 8 ALA B CA 1
ATOM 1465 C C . ALA B 1 8 ? -14.148 17.875 2.615 1 44.62 8 ALA B C 1
ATOM 1467 O O . ALA B 1 8 ? -13.695 17.406 3.66 1 44.62 8 ALA B O 1
ATOM 1468 N N . SER B 1 9 ? -15.328 17.688 2.09 1 39.81 9 SER B N 1
ATOM 1469 C CA . SER B 1 9 ? -16.203 16.719 2.738 1 39.81 9 SER B CA 1
ATOM 1470 C C . SER B 1 9 ? -15.719 15.289 2.488 1 39.81 9 SER B C 1
ATOM 1472 O O . SER B 1 9 ? -16.141 14.359 3.18 1 39.81 9 SER B O 1
ATOM 1474 N N . ALA B 1 10 ? -14.953 15.273 1.459 1 40.03 10 ALA B N 1
ATOM 1475 C CA . ALA B 1 10 ? -14.555 13.938 1.017 1 40.03 10 ALA B CA 1
ATOM 1476 C C . ALA B 1 10 ? -13.242 13.516 1.665 1 40.03 10 ALA B C 1
ATOM 1478 O O . ALA B 1 10 ? -12.75 12.406 1.433 1 40.03 10 ALA B O 1
ATOM 1479 N N . VAL B 1 11 ? -12.484 14.469 2.146 1 40.22 11 VAL B N 1
ATOM 1480 C CA . VAL B 1 11 ? -11.258 14.078 2.828 1 40.22 11 VAL B CA 1
ATOM 1481 C C . VAL B 1 11 ? -11.484 12.789 3.609 1 40.22 11 VAL B C 1
ATOM 1483 O O . VAL B 1 11 ? -12.477 12.664 4.336 1 40.22 11 VAL B O 1
ATOM 1486 N N . PRO B 1 12 ? -10.75 11.898 3.271 1 38.47 12 PRO B N 1
ATOM 1487 C CA . PRO B 1 12 ? -10.969 10.625 3.963 1 38.47 12 PRO B CA 1
ATOM 1488 C C . PRO B 1 12 ? -11.164 10.797 5.469 1 38.47 12 PRO B C 1
ATOM 1490 O O . PRO B 1 12 ? -10.211 11.109 6.188 1 38.47 12 PRO B O 1
ATOM 1493 N N . GLN B 1 13 ? -12 11.664 5.918 1 34.22 13 GLN B N 1
ATOM 1494 C CA . GLN B 1 13 ? -12.281 11.305 7.305 1 34.22 13 GLN B CA 1
ATOM 1495 C C . GLN B 1 13 ? -12.18 9.797 7.512 1 34.22 13 GLN B C 1
ATOM 1497 O O . GLN B 1 13 ? -12.867 9.023 6.836 1 34.22 13 GLN B O 1
ATOM 1502 N N . GLU B 1 14 ? -10.977 9.359 7.629 1 37.69 14 GLU B N 1
ATOM 1503 C CA . GLU B 1 14 ? -10.898 7.977 8.102 1 37.69 14 GLU B CA 1
ATOM 1504 C C . GLU B 1 14 ? -12.25 7.492 8.625 1 37.69 14 GLU B C 1
ATOM 1506 O O . GLU B 1 14 ? -13.078 8.297 9.062 1 37.69 14 GLU B O 1
ATOM 1511 N N . LEU B 1 15 ? -12.555 6.242 8.289 1 35.38 15 LEU B N 1
ATOM 1512 C CA . LEU B 1 15 ? -13.578 5.52 9.047 1 35.38 15 LEU B CA 1
ATOM 1513 C C . LEU B 1 15 ? -13.672 6.043 10.477 1 35.38 15 LEU B C 1
ATOM 1515 O O . LEU B 1 15 ? -12.859 5.672 11.328 1 35.38 15 LEU B O 1
ATOM 1519 N N . GLU B 1 16 ? -13.789 7.266 10.703 1 32.78 16 GLU B N 1
ATOM 1520 C CA . GLU B 1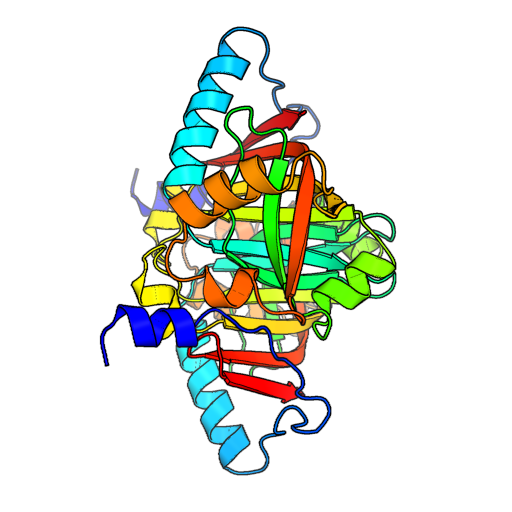 16 ? -14.398 7.281 12.023 1 32.78 16 GLU B CA 1
ATOM 1521 C C . GLU B 1 16 ? -15.32 6.078 12.227 1 32.78 16 GLU B C 1
ATOM 1523 O O . GLU B 1 16 ? -16.297 5.914 11.492 1 32.78 16 GLU B O 1
ATOM 1528 N N . GLU B 1 17 ? -14.828 4.852 12.383 1 31.27 17 GLU B N 1
ATOM 1529 C CA . GLU B 1 17 ? -15.82 4.184 13.219 1 31.27 17 GLU B CA 1
ATOM 1530 C C . GLU B 1 17 ? -16.641 5.191 14.031 1 31.27 17 GLU B C 1
ATOM 1532 O O . GLU B 1 17 ? -16.141 5.746 15.008 1 31.27 17 GLU B O 1
ATOM 1537 N N . LYS B 1 18 ? -17.25 6.164 13.383 1 31.77 18 LYS B N 1
ATOM 1538 C CA . LYS B 1 18 ? -18.125 6.781 14.367 1 31.77 18 LYS B CA 1
ATOM 1539 C C . LYS B 1 18 ? -18.359 5.848 15.555 1 31.77 18 LYS B C 1
ATOM 1541 O O . LYS B 1 18 ? -18.516 4.641 15.375 1 31.77 18 LYS B O 1
ATOM 1546 N N . GLU B 1 19 ? -17.812 6.164 16.688 1 34.31 19 GLU B N 1
ATOM 1547 C CA . GLU B 1 19 ? -18.125 5.281 17.812 1 34.31 19 GLU B CA 1
ATOM 1548 C C . GLU B 1 19 ? -19.234 4.293 17.438 1 34.31 19 GLU B C 1
ATOM 1550 O O . GLU B 1 19 ? -19.172 3.123 17.828 1 34.31 19 GLU B O 1
ATOM 1555 N N . GLY B 1 20 ? -20.453 4.695 16.969 1 33.34 20 GLY B N 1
ATOM 1556 C CA . GLY B 1 20 ? -21.672 3.934 16.812 1 33.34 20 GLY B CA 1
ATOM 1557 C C . GLY B 1 20 ? -21.781 3.256 15.453 1 33.34 20 GLY B C 1
ATOM 1558 O O . GLY B 1 20 ? -22.672 2.436 15.234 1 33.34 20 GLY B O 1
ATOM 1559 N N . GLU B 1 21 ? -21.359 3.928 14.266 1 38 21 GLU B N 1
ATOM 1560 C CA . GLU B 1 21 ? -21.797 3.156 13.109 1 38 21 GLU B CA 1
ATOM 1561 C C . GLU B 1 21 ? -20.812 2.035 12.781 1 38 21 GLU B C 1
ATOM 1563 O O . GLU B 1 21 ? -19.656 2.295 12.438 1 38 21 GLU B O 1
ATOM 1568 N N . LYS B 1 22 ? -20.859 1.03 13.344 1 45.12 22 LYS B N 1
ATOM 1569 C CA . LYS B 1 22 ? -20.266 -0.287 13.117 1 45.12 22 LYS B CA 1
ATOM 1570 C C . LYS B 1 22 ? -20.156 -0.595 11.633 1 45.12 22 LYS B C 1
ATOM 1572 O O . LYS B 1 22 ? -21.062 -0.305 10.859 1 45.12 22 LYS B O 1
ATOM 1577 N N . PRO B 1 23 ? -18.797 -0.755 11.086 1 54.56 23 PRO B N 1
ATOM 1578 C CA . PRO B 1 23 ? -18.828 -1.325 9.742 1 54.56 23 PRO B CA 1
ATOM 1579 C C . PRO B 1 23 ? -20.078 -2.168 9.492 1 54.56 23 PRO B C 1
ATOM 1581 O O . PRO B 1 23 ? -20.5 -2.936 10.359 1 54.56 23 PRO B O 1
ATOM 1584 N N . VAL B 1 24 ? -20.812 -1.643 8.406 1 59.06 24 VAL B N 1
ATOM 1585 C CA . VAL B 1 24 ? -22.031 -2.379 8.094 1 59.06 24 VAL B CA 1
ATOM 1586 C C . VAL B 1 24 ? -21.688 -3.725 7.465 1 59.06 24 VAL B C 1
ATOM 1588 O O . VAL B 1 24 ? -20.875 -3.787 6.527 1 59.06 24 VAL B O 1
ATOM 1591 N N . GLU B 1 25 ? -21.906 -4.684 8.258 1 68.38 25 GLU B N 1
ATOM 1592 C CA . GLU B 1 25 ? -21.75 -6.016 7.688 1 68.38 25 GLU B CA 1
ATOM 1593 C C . GLU B 1 25 ? -22.859 -6.32 6.688 1 68.38 25 GLU B C 1
ATOM 1595 O O . GLU B 1 25 ? -24.047 -6.172 7 1 68.38 25 GLU B O 1
ATOM 1600 N N . LYS B 1 26 ? -22.344 -6.473 5.344 1 67.56 26 LYS B N 1
ATOM 1601 C CA . LYS B 1 26 ? -23.344 -6.859 4.352 1 67.56 26 LYS B CA 1
ATOM 1602 C C . LYS B 1 26 ? -23.672 -8.344 4.465 1 67.56 26 LYS B C 1
ATOM 1604 O O . LYS B 1 26 ? -22.797 -9.172 4.695 1 67.56 26 LYS B O 1
ATOM 1609 N N . LYS B 1 27 ? -25 -8.586 4.438 1 65.44 27 LYS B N 1
ATOM 1610 C CA . LYS B 1 27 ? -25.469 -9.969 4.516 1 65.44 27 LYS B CA 1
ATOM 1611 C C . LYS B 1 27 ? -26.359 -10.312 3.326 1 65.44 27 LYS B C 1
ATOM 1613 O O . LYS B 1 27 ? -26.859 -9.414 2.639 1 65.44 27 LYS B O 1
ATOM 1618 N N . GLY B 1 28 ? -26.312 -11.562 3.127 1 71.38 28 GLY B N 1
ATOM 1619 C CA . GLY B 1 28 ? -27.25 -12.07 2.139 1 71.38 28 GLY B CA 1
ATOM 1620 C C . GLY B 1 28 ? -26.984 -11.555 0.737 1 71.38 28 GLY B C 1
ATOM 1621 O O . GLY B 1 28 ? -25.859 -11.672 0.237 1 71.38 28 GLY B O 1
ATOM 1622 N N . LEU B 1 29 ? -27.938 -11.062 0.079 1 69.75 29 LEU B N 1
ATOM 1623 C CA . LEU B 1 29 ? -27.906 -10.578 -1.299 1 69.75 29 LEU B CA 1
ATOM 1624 C C . LEU B 1 29 ? -26.953 -9.406 -1.443 1 69.75 29 LEU B C 1
ATOM 1626 O O . LEU B 1 29 ? -26.25 -9.289 -2.449 1 69.75 29 LEU B O 1
ATOM 1630 N N . GLU B 1 30 ? -26.875 -8.609 -0.385 1 74.5 30 GLU B N 1
ATOM 1631 C CA . GLU B 1 30 ? -25.984 -7.457 -0.429 1 74.5 30 GLU B CA 1
ATOM 1632 C C . GLU B 1 30 ? -24.531 -7.883 -0.439 1 74.5 30 GLU B C 1
ATOM 1634 O O . GLU B 1 30 ? -23.703 -7.262 -1.108 1 74.5 30 GLU B O 1
ATOM 1639 N N . LYS B 1 31 ? -24.312 -8.992 0.304 1 80.31 31 LYS B N 1
ATOM 1640 C CA . LYS B 1 31 ? -22.953 -9.531 0.308 1 80.31 31 LYS B CA 1
ATOM 1641 C C . LYS B 1 31 ? -22.578 -10.094 -1.06 1 80.31 31 LYS B C 1
ATOM 1643 O O . LYS B 1 31 ? -21.484 -9.852 -1.562 1 80.31 31 LYS B O 1
ATOM 1648 N N . LYS B 1 32 ? -23.531 -10.805 -1.636 1 82.5 32 LYS B N 1
ATOM 1649 C CA . LYS B 1 32 ? -23.281 -11.391 -2.949 1 82.5 32 LYS B CA 1
ATOM 1650 C C . LYS B 1 32 ? -23.016 -10.312 -3.992 1 82.5 32 LYS B C 1
ATOM 1652 O O . LYS B 1 32 ? -22.109 -10.445 -4.82 1 82.5 32 LYS B O 1
ATOM 1657 N N . GLU B 1 33 ? -23.781 -9.273 -4.016 1 82.69 33 GLU B N 1
ATOM 1658 C CA . GLU B 1 33 ? -23.625 -8.172 -4.961 1 82.69 33 GLU B CA 1
ATOM 1659 C C . GLU B 1 33 ? -22.281 -7.473 -4.77 1 82.69 33 GLU B C 1
ATOM 1661 O O . GLU B 1 33 ? -21.625 -7.113 -5.746 1 82.69 33 GLU B O 1
ATOM 1666 N N . LEU B 1 34 ? -21.906 -7.316 -3.5 1 83.38 34 LEU B N 1
ATOM 1667 C CA . LEU B 1 34 ? -20.625 -6.668 -3.213 1 83.38 34 LEU B CA 1
ATOM 1668 C C . LEU B 1 34 ? -19.469 -7.527 -3.695 1 83.38 34 LEU B C 1
ATOM 1670 O O . LEU B 1 34 ? -18.5 -7.008 -4.262 1 83.38 34 LEU B O 1
ATOM 1674 N N . LEU B 1 35 ? -19.641 -8.812 -3.486 1 86.44 35 LEU B N 1
ATOM 1675 C CA . LEU B 1 35 ? -18.578 -9.711 -3.912 1 86.44 35 LEU B CA 1
ATOM 1676 C C . LEU B 1 35 ? -18.438 -9.711 -5.43 1 86.44 35 LEU B C 1
ATOM 1678 O O . LEU B 1 35 ? -17.328 -9.805 -5.953 1 86.44 35 LEU B O 1
ATOM 1682 N N . GLU B 1 36 ? -19.562 -9.586 -6.094 1 88.38 36 GLU B N 1
ATOM 1683 C CA . GLU B 1 36 ? -19.516 -9.484 -7.551 1 88.38 36 GLU B CA 1
ATOM 1684 C C . GLU B 1 36 ? -18.828 -8.195 -7.992 1 88.38 36 GLU B C 1
ATOM 1686 O O . GLU B 1 36 ? -18.031 -8.195 -8.938 1 88.38 36 GLU B O 1
ATOM 1691 N N . GLN B 1 37 ? -19.109 -7.141 -7.297 1 88.12 37 GLN B N 1
ATOM 1692 C CA . GLN B 1 37 ? -18.453 -5.863 -7.574 1 88.12 37 GLN B CA 1
ATOM 1693 C C . GLN B 1 37 ? -16.953 -5.941 -7.316 1 88.12 37 GLN B C 1
ATOM 1695 O O . GLN B 1 37 ? -16.156 -5.414 -8.094 1 88.12 37 GLN B O 1
ATOM 1700 N N . LEU B 1 38 ? -16.641 -6.602 -6.215 1 92.56 38 LEU B N 1
ATOM 1701 C CA . LEU B 1 38 ? -15.227 -6.754 -5.879 1 92.56 38 LEU B CA 1
ATOM 1702 C C . LEU B 1 38 ? -14.5 -7.598 -6.922 1 92.56 38 LEU B C 1
ATOM 1704 O O . LEU B 1 38 ? -13.359 -7.312 -7.277 1 92.56 38 LEU B O 1
ATOM 1708 N N . LYS B 1 39 ? -15.156 -8.602 -7.398 1 94.12 39 LYS B N 1
ATOM 1709 C CA . LYS B 1 39 ? -14.57 -9.438 -8.438 1 94.12 39 LYS B CA 1
ATOM 1710 C C . LYS B 1 39 ? -14.211 -8.617 -9.672 1 94.12 39 LYS B C 1
ATOM 1712 O O . LYS B 1 39 ? -13.086 -8.711 -10.18 1 94.12 39 LYS B O 1
ATOM 1717 N N . GLU B 1 40 ? -15.164 -7.812 -10.141 1 93.56 40 GLU B N 1
ATOM 1718 C CA . GLU B 1 40 ? -14.938 -6.961 -11.305 1 93.56 40 GLU B CA 1
ATOM 1719 C C . GLU B 1 40 ? -13.82 -5.953 -11.039 1 93.56 40 GLU B C 1
ATOM 1721 O O . GLU B 1 40 ? -12.977 -5.707 -11.906 1 93.56 40 GLU B O 1
ATOM 1726 N N . PHE B 1 41 ? -13.898 -5.414 -9.836 1 93.12 41 PHE B N 1
ATOM 1727 C CA . PHE B 1 41 ? -12.898 -4.438 -9.422 1 93.12 41 PHE B CA 1
ATOM 1728 C C . PHE B 1 41 ? -11.508 -5.062 -9.422 1 93.12 41 PHE B C 1
ATOM 1730 O O . PHE B 1 41 ? -10.57 -4.496 -9.992 1 93.12 41 PHE B O 1
ATOM 1737 N N . PHE B 1 42 ? -11.375 -6.285 -8.844 1 97 42 PHE B N 1
ATOM 1738 C CA . PHE B 1 42 ? -10.094 -6.98 -8.773 1 97 42 PHE B CA 1
ATOM 1739 C C . PHE B 1 42 ? -9.594 -7.34 -10.172 1 97 42 PHE B C 1
ATOM 1741 O O . PHE B 1 42 ? -8.391 -7.289 -10.438 1 97 42 PHE B O 1
ATOM 1748 N N . GLU B 1 43 ? -10.484 -7.695 -11.047 1 95.31 43 GLU B N 1
ATOM 1749 C CA . GLU B 1 43 ? -10.102 -8.047 -12.414 1 95.31 43 GLU B CA 1
ATOM 1750 C C . GLU B 1 43 ? -9.5 -6.852 -13.141 1 95.31 43 GLU B C 1
ATOM 1752 O O . GLU B 1 43 ? -8.617 -7.016 -13.984 1 95.31 43 GLU B O 1
ATOM 1757 N N . SER B 1 44 ? -9.891 -5.68 -12.781 1 94.94 44 SER B N 1
ATOM 1758 C CA . SER B 1 44 ? -9.492 -4.48 -13.508 1 94.94 44 SER B CA 1
ATOM 1759 C C . SER B 1 44 ? -8.195 -3.9 -12.953 1 94.94 44 SER B C 1
ATOM 1761 O O . SER B 1 44 ? -7.605 -2.998 -13.555 1 94.94 44 SER B O 1
ATOM 1763 N N . GLN B 1 45 ? -7.734 -4.344 -11.797 1 95.69 45 GLN B N 1
ATOM 1764 C CA . GLN B 1 45 ? -6.496 -3.865 -11.195 1 95.69 45 GLN B CA 1
ATOM 1765 C C . GLN B 1 45 ? -5.395 -4.914 -11.297 1 95.69 45 GLN B C 1
ATOM 1767 O O . GLN B 1 45 ? -5.57 -6.051 -10.852 1 95.69 45 GLN B O 1
ATOM 1772 N N . LEU B 1 46 ? -4.195 -4.535 -11.797 1 95.62 46 LEU B N 1
ATOM 1773 C CA . LEU B 1 46 ? -3.135 -5.504 -12.047 1 95.62 46 LEU B CA 1
ATOM 1774 C C . LEU B 1 46 ? -2.23 -5.645 -10.828 1 95.62 46 LEU B C 1
ATOM 1776 O O . LEU B 1 46 ? -1.67 -6.715 -10.586 1 95.62 46 LEU B O 1
ATOM 1780 N N . LEU B 1 47 ? -2.088 -4.512 -10.094 1 95.88 47 LEU B N 1
ATOM 1781 C CA . LEU B 1 47 ? -1.114 -4.461 -9.008 1 95.88 47 LEU B CA 1
ATOM 1782 C C . LEU B 1 47 ? -1.79 -4.113 -7.684 1 95.88 47 LEU B C 1
ATOM 1784 O O . LEU B 1 47 ? -2.875 -3.525 -7.676 1 95.88 47 LEU B O 1
ATOM 1788 N N . ALA B 1 48 ? -1.247 -4.527 -6.629 1 97.5 48 ALA B N 1
ATOM 1789 C CA . ALA B 1 48 ? -1.674 -4.23 -5.262 1 97.5 48 ALA B CA 1
ATOM 1790 C C . ALA B 1 48 ? -0.473 -3.979 -4.355 1 97.5 48 ALA B C 1
ATOM 1792 O O . ALA B 1 48 ? 0.662 -4.297 -4.715 1 97.5 48 ALA B O 1
ATOM 1793 N N . VAL B 1 49 ? -0.696 -3.354 -3.26 1 98.19 49 VAL B N 1
ATOM 1794 C CA . VAL B 1 49 ? 0.36 -3.127 -2.279 1 98.19 49 VAL B CA 1
ATOM 1795 C C . VAL B 1 49 ? 0.205 -4.105 -1.116 1 98.19 49 VAL B C 1
ATOM 1797 O O . VAL B 1 49 ? -0.817 -4.102 -0.426 1 98.19 49 VAL B O 1
ATOM 1800 N N . LEU B 1 50 ? 1.204 -4.914 -0.915 1 98.75 50 LEU B N 1
ATOM 1801 C CA . LEU B 1 50 ? 1.239 -5.941 0.121 1 98.75 50 LEU B CA 1
ATOM 1802 C C . LEU B 1 50 ? 2.051 -5.473 1.324 1 98.75 50 LEU B C 1
ATOM 1804 O O . LEU B 1 50 ? 3.182 -5.008 1.173 1 98.75 50 LEU B O 1
ATOM 1808 N N . ALA B 1 51 ? 1.427 -5.559 2.465 1 98.81 51 ALA B N 1
ATOM 1809 C CA . ALA B 1 51 ? 2.162 -5.309 3.701 1 98.81 51 ALA B CA 1
ATOM 1810 C C . ALA B 1 51 ? 2.471 -6.617 4.426 1 98.81 51 ALA B C 1
ATOM 1812 O O . ALA B 1 51 ? 1.571 -7.422 4.676 1 98.81 51 ALA B O 1
ATOM 1813 N N . THR B 1 52 ? 3.713 -6.812 4.688 1 98.56 52 THR B N 1
ATOM 1814 C CA . THR B 1 52 ? 4.223 -7.898 5.516 1 98.56 52 THR B CA 1
ATOM 1815 C C . THR B 1 52 ? 4.941 -7.352 6.746 1 98.56 52 THR B C 1
ATOM 1817 O O . THR B 1 52 ? 5.098 -6.137 6.891 1 98.56 52 THR B O 1
ATOM 1820 N N . GLN B 1 53 ? 5.246 -8.25 7.699 1 96.56 53 GLN B N 1
ATOM 1821 C CA . GLN B 1 53 ? 5.98 -7.773 8.867 1 96.56 53 GLN B CA 1
ATOM 1822 C C . GLN B 1 53 ? 6.828 -8.891 9.477 1 96.56 53 GLN B C 1
ATOM 1824 O O . GLN B 1 53 ? 6.613 -10.07 9.18 1 96.56 53 GLN B O 1
ATOM 1829 N N . ASN B 1 54 ? 7.828 -8.445 10.203 1 91.69 54 ASN B N 1
ATOM 1830 C CA . ASN B 1 54 ? 8.711 -9.383 10.883 1 91.69 54 ASN B CA 1
ATOM 1831 C C . ASN B 1 54 ? 8.672 -9.203 12.398 1 91.69 54 ASN B C 1
ATOM 1833 O O . ASN B 1 54 ? 9.617 -9.562 13.094 1 91.69 54 ASN B O 1
ATOM 1837 N N . GLY B 1 55 ? 7.637 -8.586 12.961 1 89.56 55 GLY B N 1
ATOM 1838 C CA . GLY B 1 55 ? 7.543 -8.32 14.391 1 89.56 55 GLY B CA 1
ATOM 1839 C C . GLY B 1 55 ? 8.078 -6.953 14.781 1 89.56 55 GLY B C 1
ATOM 1840 O O . GLY B 1 55 ? 7.609 -6.344 15.742 1 89.56 55 GLY B O 1
ATOM 1841 N N . THR B 1 56 ? 9.047 -6.422 13.992 1 91.88 56 THR B N 1
ATOM 1842 C CA . THR B 1 56 ? 9.68 -5.152 14.328 1 91.88 56 THR B CA 1
ATOM 1843 C C . THR B 1 56 ? 9.086 -4.016 13.5 1 91.88 56 THR B C 1
ATOM 1845 O O . THR B 1 56 ? 8.82 -2.932 14.023 1 91.88 56 THR B O 1
ATOM 1848 N N . ALA B 1 57 ? 8.867 -4.246 12.227 1 95.38 57 ALA B N 1
ATOM 1849 C CA . ALA B 1 57 ? 8.367 -3.209 11.328 1 95.38 57 ALA B CA 1
ATOM 1850 C C . ALA B 1 57 ? 7.59 -3.818 10.164 1 95.38 57 ALA B C 1
ATOM 1852 O O . ALA B 1 57 ? 7.887 -4.938 9.734 1 95.38 57 ALA B O 1
ATOM 1853 N N . PRO B 1 58 ? 6.59 -3.123 9.711 1 98.44 58 PRO B N 1
ATOM 1854 C CA . PRO B 1 58 ? 5.949 -3.561 8.469 1 98.44 58 PRO B CA 1
ATOM 1855 C C . PRO B 1 58 ? 6.754 -3.188 7.227 1 98.44 58 PRO B C 1
ATOM 1857 O O . PRO B 1 58 ? 7.625 -2.318 7.289 1 98.44 58 PRO B O 1
ATOM 1860 N N . TYR B 1 59 ? 6.512 -3.896 6.172 1 97.5 59 TYR B N 1
ATOM 1861 C CA . TYR B 1 59 ? 7.141 -3.639 4.879 1 97.5 59 TYR B CA 1
ATOM 1862 C C . TYR B 1 59 ? 6.129 -3.76 3.746 1 97.5 59 TYR B C 1
ATOM 1864 O O . TYR B 1 59 ? 5.375 -4.734 3.68 1 97.5 59 TYR B O 1
ATOM 1872 N N . VAL B 1 60 ? 6.121 -2.73 2.891 1 98.25 60 VAL B N 1
ATOM 1873 C CA . VAL B 1 60 ? 5.184 -2.732 1.772 1 98.25 60 VAL B CA 1
ATOM 1874 C C . VAL B 1 60 ? 5.922 -3.072 0.479 1 98.25 60 VAL B C 1
ATOM 1876 O O . VAL B 1 60 ? 7.086 -2.711 0.308 1 98.25 60 VAL B O 1
ATOM 1879 N N . SER B 1 61 ? 5.211 -3.727 -0.372 1 95.88 61 SER B N 1
ATOM 1880 C CA . SER B 1 61 ? 5.699 -4.059 -1.707 1 95.88 61 SER B CA 1
ATOM 1881 C C . SER B 1 61 ? 4.566 -4.031 -2.73 1 95.88 61 SER B C 1
ATOM 1883 O O . SER B 1 61 ? 3.426 -4.371 -2.41 1 95.88 61 SER B O 1
ATOM 1885 N N . LEU B 1 62 ? 4.949 -3.586 -3.887 1 94.38 62 LEU B N 1
ATOM 1886 C CA . LEU B 1 62 ? 4.023 -3.695 -5.012 1 94.38 62 LEU B CA 1
ATOM 1887 C C . LEU B 1 62 ? 4.062 -5.094 -5.613 1 94.38 62 LEU B C 1
ATOM 1889 O O . LEU B 1 62 ? 5.141 -5.633 -5.879 1 94.38 62 LEU B O 1
ATOM 1893 N N . VAL B 1 63 ? 2.863 -5.715 -5.816 1 95.56 63 VAL B N 1
ATOM 1894 C CA . VAL B 1 63 ? 2.842 -7.074 -6.348 1 95.56 63 VAL B CA 1
ATOM 1895 C C . VAL B 1 63 ? 1.761 -7.191 -7.422 1 95.56 63 VAL B C 1
ATOM 1897 O O . VAL B 1 63 ? 0.703 -6.57 -7.316 1 95.56 63 VAL B O 1
ATOM 1900 N N . ALA B 1 64 ? 2.07 -7.992 -8.461 1 96.5 64 ALA B N 1
ATOM 1901 C CA . ALA B 1 64 ? 1.015 -8.445 -9.359 1 96.5 64 ALA B CA 1
ATOM 1902 C C . ALA B 1 64 ? 0.146 -9.508 -8.695 1 96.5 64 ALA B C 1
ATOM 1904 O O . ALA B 1 64 ? 0.663 -10.445 -8.086 1 96.5 64 ALA B O 1
ATOM 1905 N N . PHE B 1 65 ? -1.162 -9.336 -8.812 1 98.06 65 PHE B N 1
ATOM 1906 C CA . PHE B 1 65 ? -2.025 -10.266 -8.102 1 98.06 65 PHE B CA 1
ATOM 1907 C C . PHE B 1 65 ? -3.16 -10.75 -8.992 1 98.06 65 PHE B C 1
ATOM 1909 O O . PHE B 1 65 ? -3.455 -10.125 -10.016 1 98.06 65 PHE B O 1
ATOM 1916 N N . ALA B 1 66 ? -3.703 -11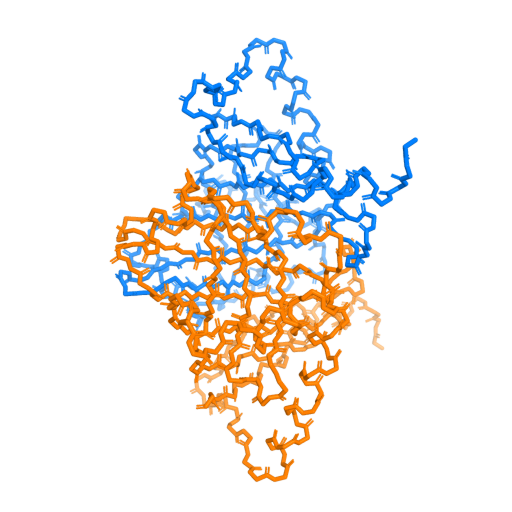.867 -8.641 1 98.62 66 ALA B N 1
ATOM 1917 C CA . ALA B 1 66 ? -4.973 -12.367 -9.164 1 98.62 66 ALA B CA 1
ATOM 1918 C C . ALA B 1 66 ? -5.828 -12.961 -8.047 1 98.62 66 ALA B C 1
ATOM 1920 O O . ALA B 1 66 ? -5.312 -13.312 -6.98 1 98.62 66 ALA B O 1
ATOM 1921 N N . SER B 1 67 ? -7.098 -12.945 -8.25 1 98.38 67 SER B N 1
ATOM 1922 C CA . SER B 1 67 ? -8 -13.547 -7.273 1 98.38 67 SER B CA 1
ATOM 1923 C C . SER B 1 67 ? -8.789 -14.703 -7.879 1 98.38 67 SER B C 1
ATOM 1925 O O . SER B 1 67 ? -9.039 -14.719 -9.086 1 98.38 67 SER B O 1
ATOM 1927 N N . ASP B 1 68 ? -9.086 -15.703 -7.062 1 96.75 68 ASP B N 1
ATOM 1928 C CA . ASP B 1 68 ? -9.977 -16.75 -7.555 1 96.75 68 ASP B CA 1
ATOM 1929 C C . ASP B 1 68 ? -11.414 -16.234 -7.656 1 96.75 68 ASP B C 1
ATOM 1931 O O . ASP B 1 68 ? -11.727 -15.141 -7.191 1 96.75 68 ASP B O 1
ATOM 1935 N N . GLU B 1 69 ? -12.258 -17 -8.188 1 92.25 69 GLU B N 1
ATOM 1936 C CA . GLU B 1 69 ? -13.625 -16.594 -8.508 1 92.25 69 GLU B CA 1
ATOM 1937 C C . GLU B 1 69 ? -14.43 -16.297 -7.246 1 92.25 69 GLU B C 1
ATOM 1939 O O . GLU B 1 69 ? -15.273 -15.391 -7.234 1 92.25 69 GLU B O 1
ATOM 1944 N N . LYS B 1 70 ? -14.188 -17.062 -6.203 1 92.12 70 LYS B N 1
ATOM 1945 C CA . LYS B 1 70 ? -14.977 -16.938 -4.98 1 92.12 70 LYS B CA 1
ATOM 1946 C C . LYS B 1 70 ? -14.359 -15.914 -4.027 1 92.12 70 LYS B C 1
ATOM 1948 O O . LYS B 1 70 ? -14.859 -15.711 -2.92 1 92.12 70 LYS B O 1
ATOM 1953 N N . LEU B 1 71 ? -13.273 -15.273 -4.402 1 95.19 71 LEU B N 1
ATOM 1954 C CA . LEU B 1 71 ? -12.578 -14.258 -3.621 1 95.19 71 LEU B CA 1
ATOM 1955 C C . LEU B 1 71 ? -12.148 -14.805 -2.266 1 95.19 71 LEU B C 1
ATOM 1957 O O . LEU B 1 71 ? -12.156 -14.086 -1.266 1 95.19 71 LEU B O 1
ATOM 1961 N N . LYS B 1 72 ? -11.867 -16.109 -2.328 1 96.25 72 LYS B N 1
ATOM 1962 C CA . LYS B 1 72 ? -11.328 -16.75 -1.132 1 96.25 72 LYS B CA 1
ATOM 1963 C C . LYS B 1 72 ? -9.812 -16.594 -1.055 1 96.25 72 LYS B C 1
ATOM 1965 O O . LYS B 1 72 ? -9.25 -16.484 0.037 1 96.25 72 LYS B O 1
ATOM 1970 N N . TYR B 1 73 ? -9.203 -16.5 -2.258 1 98.38 73 TYR B N 1
ATOM 1971 C CA . TYR B 1 73 ? -7.75 -16.438 -2.32 1 98.38 73 TYR B CA 1
ATOM 1972 C C . TYR B 1 73 ? -7.285 -15.32 -3.244 1 98.38 73 TYR B C 1
ATOM 1974 O O . TYR B 1 73 ? -7.891 -15.078 -4.289 1 98.38 73 TYR B O 1
ATOM 1982 N N . ILE B 1 74 ? -6.258 -14.68 -2.867 1 98.81 74 ILE B N 1
ATOM 1983 C CA . ILE B 1 74 ? -5.508 -13.758 -3.711 1 98.81 74 ILE B CA 1
ATOM 1984 C C . ILE B 1 74 ? -4.117 -14.328 -3.988 1 98.81 74 ILE B C 1
ATOM 1986 O O . ILE B 1 74 ? -3.393 -14.695 -3.061 1 98.81 74 ILE B O 1
ATOM 1990 N N . LEU B 1 75 ? -3.795 -14.383 -5.242 1 98.88 75 LEU B N 1
ATOM 1991 C CA . LEU B 1 75 ? -2.562 -15.023 -5.688 1 98.88 75 LEU B CA 1
ATOM 1992 C C . LEU B 1 75 ? -1.489 -13.984 -5.988 1 98.88 75 LEU B C 1
ATOM 1994 O O . LEU B 1 75 ? -1.786 -12.922 -6.535 1 98.88 75 LEU B O 1
ATOM 1998 N N . PHE B 1 76 ? -0.259 -14.328 -5.648 1 98.44 76 PHE B N 1
ATOM 1999 C CA . PHE B 1 76 ? 0.903 -13.562 -6.086 1 98.44 76 PHE B CA 1
ATOM 2000 C C . PHE B 1 76 ? 2.158 -14.43 -6.07 1 98.44 76 PHE B C 1
ATOM 2002 O O . PHE B 1 76 ? 2.141 -15.547 -5.547 1 98.44 76 PHE B O 1
ATOM 2009 N N . SER B 1 77 ? 3.209 -13.977 -6.711 1 97.88 77 SER B N 1
ATOM 2010 C CA . SER B 1 77 ? 4.5 -14.664 -6.723 1 97.88 77 SER B CA 1
ATOM 2011 C C . SER B 1 77 ? 5.637 -13.695 -6.406 1 97.88 77 SER B C 1
ATOM 2013 O O . SER B 1 77 ? 5.492 -12.484 -6.562 1 97.88 77 SER B O 1
ATOM 2015 N N . THR B 1 78 ? 6.609 -14.203 -5.836 1 95 78 THR B N 1
ATOM 2016 C CA . THR B 1 78 ? 7.789 -13.414 -5.508 1 95 78 THR B CA 1
ATOM 2017 C C . THR B 1 78 ? 9.039 -14.297 -5.488 1 95 78 THR B C 1
ATOM 2019 O O . THR B 1 78 ? 8.945 -15.516 -5.332 1 95 78 THR B O 1
ATOM 2022 N N . THR B 1 79 ? 10.148 -13.695 -5.684 1 92.62 79 THR B N 1
ATOM 2023 C CA . THR B 1 79 ? 11.383 -14.453 -5.512 1 92.62 79 THR B CA 1
ATOM 2024 C C . THR B 1 79 ? 11.656 -14.719 -4.035 1 92.62 79 THR B C 1
ATOM 2026 O O . THR B 1 79 ? 11.258 -13.938 -3.172 1 92.62 79 THR B O 1
ATOM 2029 N N . LYS B 1 80 ? 12.344 -15.758 -3.756 1 93.81 80 LYS B N 1
ATOM 2030 C CA . LYS B 1 80 ? 12.648 -16.188 -2.396 1 93.81 80 LYS B CA 1
ATOM 2031 C C . LYS B 1 80 ? 13.625 -15.234 -1.719 1 93.81 80 LYS B C 1
ATOM 2033 O O . LYS B 1 80 ? 13.773 -15.25 -0.495 1 93.81 80 LYS B O 1
ATOM 2038 N N . ALA B 1 81 ? 14.234 -14.359 -2.443 1 89.75 81 ALA B N 1
ATOM 2039 C CA . ALA B 1 81 ? 15.289 -13.492 -1.914 1 89.75 81 ALA B CA 1
ATOM 2040 C C . ALA B 1 81 ? 14.703 -12.172 -1.431 1 89.75 81 ALA B C 1
ATOM 2042 O O . ALA B 1 81 ? 15.43 -11.328 -0.891 1 89.75 81 ALA B O 1
ATOM 2043 N N . THR B 1 82 ? 13.406 -12.016 -1.528 1 90.31 82 THR B N 1
ATOM 2044 C CA . THR B 1 82 ? 12.805 -10.727 -1.21 1 90.31 82 THR B CA 1
ATOM 2045 C C . THR B 1 82 ? 12.594 -10.586 0.295 1 90.31 82 THR B C 1
ATOM 2047 O O . THR B 1 82 ? 12.414 -11.578 0.997 1 90.31 82 THR B O 1
ATOM 2050 N N . ARG B 1 83 ? 12.648 -9.352 0.737 1 91.62 83 ARG B N 1
ATOM 2051 C CA . ARG B 1 83 ? 12.305 -9.031 2.119 1 91.62 83 ARG B CA 1
ATOM 2052 C C . ARG B 1 83 ? 10.891 -9.477 2.455 1 91.62 83 ARG B C 1
ATOM 2054 O O . ARG B 1 83 ? 10.633 -9.961 3.557 1 91.62 83 ARG B O 1
ATOM 2061 N N . LYS B 1 84 ? 9.953 -9.281 1.485 1 95.81 84 LYS B N 1
ATOM 2062 C CA . LYS B 1 84 ? 8.57 -9.68 1.746 1 95.81 84 LYS B CA 1
ATOM 2063 C C . LYS B 1 84 ? 8.477 -11.18 1.993 1 95.81 84 LYS B C 1
ATOM 2065 O O . LYS B 1 84 ? 7.738 -11.625 2.879 1 95.81 84 LYS B O 1
ATOM 2070 N N . TYR B 1 85 ? 9.266 -11.953 1.28 1 96.5 85 TYR B N 1
ATOM 2071 C CA . TYR B 1 85 ? 9.211 -13.398 1.5 1 96.5 85 TYR B CA 1
ATOM 2072 C C . TYR B 1 85 ? 9.844 -13.766 2.838 1 96.5 85 TYR B C 1
ATOM 2074 O O . TYR B 1 85 ? 9.328 -14.625 3.559 1 96.5 85 TYR B O 1
ATOM 2082 N N . SER B 1 86 ? 10.984 -13.156 3.137 1 96.56 86 SER B N 1
ATOM 2083 C CA . SER B 1 86 ? 11.594 -13.367 4.445 1 96.56 86 SER B CA 1
ATOM 2084 C C . SER B 1 86 ? 10.602 -13.062 5.57 1 96.56 86 SER B C 1
ATOM 2086 O O . SER B 1 86 ? 10.453 -13.852 6.5 1 96.56 86 SER B O 1
ATOM 2088 N N . ASN B 1 87 ? 9.891 -11.969 5.477 1 97.5 87 ASN B N 1
ATOM 2089 C CA . ASN B 1 87 ? 8.875 -11.609 6.461 1 97.5 87 ASN B CA 1
ATOM 2090 C C . ASN B 1 87 ? 7.789 -12.68 6.559 1 97.5 87 ASN B C 1
ATOM 2092 O O . ASN B 1 87 ? 7.363 -13.039 7.656 1 97.5 87 ASN B O 1
ATOM 2096 N N . LEU B 1 88 ? 7.383 -13.148 5.402 1 97.69 88 LEU B N 1
ATOM 2097 C CA . LEU B 1 88 ? 6.273 -14.094 5.34 1 97.69 88 LEU B CA 1
ATOM 2098 C C . LEU B 1 88 ? 6.66 -15.43 5.969 1 97.69 88 LEU B C 1
ATOM 2100 O O . LEU B 1 88 ? 5.793 -16.188 6.422 1 97.69 88 LEU B O 1
ATOM 2104 N N . SER B 1 89 ? 7.957 -15.727 5.969 1 94.94 89 SER B N 1
ATOM 2105 C CA . SER B 1 89 ? 8.438 -16.953 6.613 1 94.94 89 SER B CA 1
ATOM 2106 C C . SER B 1 89 ? 8.328 -16.859 8.133 1 94.94 89 SER B C 1
ATOM 2108 O O . SER B 1 89 ? 8.258 -17.875 8.82 1 94.94 89 SER B O 1
ATOM 2110 N N . GLU B 1 90 ? 8.227 -15.633 8.633 1 94.06 90 GLU B N 1
ATOM 2111 C CA . GLU B 1 90 ? 8.164 -15.398 10.07 1 94.06 90 GLU B CA 1
ATOM 2112 C C . GLU B 1 90 ? 6.734 -15.117 10.523 1 94.06 90 GLU B C 1
ATOM 2114 O O . GLU B 1 90 ? 6.336 -15.508 11.625 1 94.06 90 GLU B O 1
ATOM 2119 N N . ASN B 1 91 ? 6.012 -14.398 9.82 1 96.81 91 ASN B N 1
ATOM 2120 C CA . ASN B 1 91 ? 4.641 -14 10.102 1 96.81 91 ASN B CA 1
ATOM 2121 C C . ASN B 1 91 ? 3.773 -14.031 8.844 1 96.81 91 ASN B C 1
ATOM 2123 O O . ASN B 1 91 ? 3.967 -13.227 7.934 1 96.81 91 ASN B O 1
ATOM 2127 N N . HIS B 1 92 ? 2.758 -14.859 8.844 1 98.19 92 HIS B N 1
ATOM 2128 C CA . HIS B 1 92 ? 1.974 -15.109 7.637 1 98.19 92 HIS B CA 1
ATOM 2129 C C . HIS B 1 92 ? 0.825 -14.117 7.512 1 98.19 92 HIS B C 1
ATOM 2131 O O . HIS B 1 92 ? 0.115 -14.109 6.504 1 98.19 92 HIS B O 1
ATOM 2137 N N . SER B 1 93 ? 0.585 -13.328 8.586 1 98.31 93 SER B N 1
ATOM 2138 C CA . SER B 1 93 ? -0.483 -12.336 8.531 1 98.31 93 SER B CA 1
ATOM 2139 C C . SER B 1 93 ? -0.113 -11.172 7.613 1 98.31 93 SER B C 1
ATOM 2141 O O . SER B 1 93 ? 0.979 -10.609 7.723 1 98.31 93 SER B O 1
ATOM 2143 N N . VAL B 1 94 ? -0.992 -10.867 6.715 1 98.75 94 VAL B N 1
ATOM 2144 C CA . VAL B 1 94 ? -0.706 -9.797 5.766 1 98.75 94 VAL B CA 1
ATOM 2145 C C . VAL B 1 94 ? -1.934 -8.898 5.609 1 98.75 94 VAL B C 1
ATOM 2147 O O . VAL B 1 94 ? -3.029 -9.258 6.047 1 98.75 94 VAL B O 1
ATOM 2150 N N . SER B 1 95 ? -1.765 -7.75 5.078 1 98.56 95 SER B N 1
ATOM 2151 C CA . SER B 1 95 ? -2.77 -6.855 4.516 1 98.56 95 SER B CA 1
ATOM 2152 C C . SER B 1 95 ? -2.416 -6.457 3.088 1 98.56 95 SER B C 1
ATOM 2154 O O . SER B 1 95 ? -1.243 -6.246 2.768 1 98.56 95 SER B O 1
ATOM 2156 N N . LEU B 1 96 ? -3.332 -6.402 2.254 1 98.69 96 LEU B N 1
ATOM 2157 C CA . LEU B 1 96 ? -3.158 -6.051 0.85 1 98.69 96 LEU B CA 1
ATOM 2158 C C . LEU B 1 96 ? -4.141 -4.961 0.436 1 98.69 96 LEU B C 1
ATOM 2160 O O . LEU B 1 96 ? -5.336 -5.055 0.72 1 98.69 96 LEU B O 1
ATOM 2164 N N . LEU B 1 97 ? -3.652 -3.898 -0.167 1 98.06 97 LEU B N 1
ATOM 2165 C CA . LEU B 1 97 ? -4.523 -2.824 -0.63 1 98.06 97 LEU B CA 1
ATOM 2166 C C . LEU B 1 97 ? -4.59 -2.799 -2.154 1 98.06 97 LEU B C 1
ATOM 2168 O O . LEU B 1 97 ? -3.559 -2.742 -2.824 1 98.06 97 LEU B O 1
ATOM 2172 N N . ILE B 1 98 ? -5.762 -2.939 -2.686 1 97.31 98 ILE B N 1
ATOM 2173 C CA . ILE B 1 98 ? -6.082 -2.807 -4.102 1 97.31 98 ILE B CA 1
ATOM 2174 C C . ILE B 1 98 ? -6.895 -1.534 -4.332 1 97.31 98 ILE B C 1
ATOM 2176 O O . ILE B 1 98 ? -7.934 -1.332 -3.703 1 97.31 98 ILE B O 1
ATOM 2180 N N . ASP B 1 99 ? -6.363 -0.656 -5.164 1 95.44 99 ASP B N 1
ATOM 2181 C CA . ASP B 1 99 ? -7.109 0.574 -5.41 1 95.44 99 ASP B CA 1
ATOM 2182 C C . ASP B 1 99 ? -6.961 1.027 -6.859 1 95.44 99 ASP B C 1
ATOM 2184 O O . ASP B 1 99 ? -6.109 0.517 -7.594 1 95.44 99 ASP B O 1
ATOM 2188 N N . ASN B 1 100 ? -7.867 1.859 -7.34 1 94 100 ASN B N 1
ATOM 2189 C CA . ASN B 1 100 ? -7.863 2.336 -8.719 1 94 100 ASN B CA 1
ATOM 2190 C C . ASN B 1 100 ? -7.551 3.826 -8.797 1 94 100 ASN B C 1
ATOM 2192 O O . ASN B 1 100 ? -8.047 4.527 -9.68 1 94 100 ASN B O 1
ATOM 2196 N N . ARG B 1 101 ? -6.695 4.238 -7.82 1 91.19 101 ARG B N 1
ATOM 2197 C CA . ARG B 1 101 ? -6.355 5.656 -7.879 1 91.19 101 ARG B CA 1
ATOM 2198 C C . ARG B 1 101 ? -5.66 6 -9.188 1 91.19 101 ARG B C 1
ATOM 2200 O O . ARG B 1 101 ? -4.957 5.164 -9.766 1 91.19 101 ARG B O 1
ATOM 2207 N N . LYS B 1 102 ? -5.852 7.266 -9.617 1 88 102 LYS B N 1
ATOM 2208 C CA . LYS B 1 102 ? -5.211 7.789 -10.82 1 88 102 LYS B CA 1
ATOM 2209 C C . LYS B 1 102 ? -4.242 8.914 -10.477 1 88 102 LYS B C 1
ATOM 2211 O O . LYS B 1 102 ? -3.748 9.609 -11.367 1 88 102 LYS B O 1
ATOM 2216 N N . ASN B 1 103 ? -4.039 9.109 -9.164 1 85.75 103 ASN B N 1
ATOM 2217 C CA . ASN B 1 103 ? -3.17 10.172 -8.656 1 85.75 103 ASN B CA 1
ATOM 2218 C C . ASN B 1 103 ? -3.635 11.547 -9.117 1 85.75 103 ASN B C 1
ATOM 2220 O O . ASN B 1 103 ? -2.82 12.375 -9.523 1 85.75 103 ASN B O 1
ATOM 2224 N N . ALA B 1 104 ? -4.941 11.68 -9.117 1 87.69 104 ALA B N 1
ATOM 2225 C CA . ALA B 1 104 ? -5.609 12.938 -9.422 1 87.69 104 ALA B CA 1
ATOM 2226 C C . ALA B 1 104 ? -6.574 13.336 -8.305 1 87.69 104 ALA B C 1
ATOM 2228 O O . ALA B 1 104 ? -6.957 12.5 -7.48 1 87.69 104 ALA B O 1
ATOM 2229 N N . ILE B 1 105 ? -6.918 14.586 -8.312 1 84.94 105 ILE B N 1
ATOM 2230 C CA . ILE B 1 105 ? -7.75 15.133 -7.246 1 84.94 105 ILE B CA 1
ATOM 2231 C C . ILE B 1 105 ? -9.094 14.414 -7.219 1 84.94 105 ILE B C 1
ATOM 2233 O O . ILE B 1 105 ? -9.672 14.203 -6.152 1 84.94 105 ILE B O 1
ATOM 2237 N N . GLU B 1 106 ? -9.539 13.93 -8.359 1 85.94 106 GLU B N 1
ATOM 2238 C CA . GLU B 1 106 ? -10.82 13.234 -8.477 1 85.94 106 GLU B CA 1
ATOM 2239 C C . GLU B 1 106 ? -10.812 11.922 -7.695 1 85.94 106 GLU B C 1
ATOM 2241 O O . GLU B 1 106 ? -11.867 11.367 -7.398 1 85.94 106 GLU B O 1
ATOM 2246 N N . ASP B 1 107 ? -9.594 11.422 -7.344 1 86.94 107 ASP B N 1
ATOM 2247 C CA . ASP B 1 107 ? -9.484 10.156 -6.629 1 86.94 107 ASP B CA 1
ATOM 2248 C C . ASP B 1 107 ? -10.172 10.234 -5.27 1 86.94 107 ASP B C 1
ATOM 2250 O O . ASP B 1 107 ? -10.719 9.234 -4.793 1 86.94 107 ASP B O 1
ATOM 2254 N N . PHE B 1 108 ? -10.156 11.398 -4.703 1 81.81 108 PHE B N 1
ATOM 2255 C CA . PHE B 1 108 ? -10.734 11.562 -3.377 1 81.81 108 PHE B CA 1
ATOM 2256 C C . PHE B 1 108 ? -12.234 11.312 -3.406 1 81.81 108 PHE B C 1
ATOM 2258 O O . PHE B 1 108 ? -12.836 10.984 -2.381 1 81.81 108 PHE B O 1
ATOM 2265 N N . ARG B 1 109 ? -12.766 11.328 -4.602 1 78.38 109 ARG B N 1
ATOM 2266 C CA . ARG B 1 109 ? -14.195 11.07 -4.777 1 78.38 109 ARG B CA 1
ATOM 2267 C C . ARG B 1 109 ? -14.43 9.742 -5.48 1 78.38 109 ARG B C 1
ATOM 2269 O O . ARG B 1 109 ? -15.344 8.992 -5.121 1 78.38 109 ARG B O 1
ATOM 2276 N N . ASP B 1 110 ? -13.562 9.469 -6.324 1 84.19 110 ASP B N 1
ATOM 2277 C CA . ASP B 1 110 ? -13.914 8.438 -7.301 1 84.19 110 ASP B CA 1
ATOM 2278 C C . ASP B 1 110 ? -13.172 7.137 -7.023 1 84.19 110 ASP B C 1
ATOM 2280 O O . ASP B 1 110 ? -13.586 6.066 -7.473 1 84.19 110 ASP B O 1
ATOM 2284 N N . ALA B 1 111 ? -12.086 7.207 -6.285 1 86 111 ALA B N 1
ATOM 2285 C CA . ALA B 1 111 ? -11.258 6.008 -6.141 1 86 111 ALA B CA 1
ATOM 2286 C C . ALA B 1 111 ? -11.875 5.031 -5.145 1 86 111 ALA B C 1
ATOM 2288 O O . ALA B 1 111 ? -12.547 5.445 -4.199 1 86 111 ALA B O 1
ATOM 2289 N N . MET B 1 112 ? -11.812 3.812 -5.379 1 89.19 112 MET B N 1
ATOM 2290 C CA . MET B 1 112 ? -12.141 2.717 -4.469 1 89.19 112 MET B CA 1
ATOM 2291 C C . MET B 1 112 ? -10.867 2.043 -3.953 1 89.19 112 MET B C 1
ATOM 2293 O O . MET B 1 112 ? -9.93 1.823 -4.715 1 89.19 112 MET B O 1
ATOM 2297 N N . ALA B 1 113 ? -10.828 1.831 -2.646 1 92 113 ALA B N 1
ATOM 2298 C CA . ALA B 1 113 ? -9.742 1.063 -2.033 1 92 113 ALA B CA 1
ATOM 2299 C C . ALA B 1 113 ? -10.289 -0.132 -1.258 1 92 113 ALA B C 1
ATOM 2301 O O . ALA B 1 113 ? -11.219 0.01 -0.46 1 92 113 ALA B O 1
ATOM 2302 N N . VAL B 1 114 ? -9.781 -1.253 -1.549 1 93.31 114 VAL B N 1
ATOM 2303 C CA . VAL B 1 114 ? -10.148 -2.475 -0.843 1 93.31 114 VAL B CA 1
ATOM 2304 C C . VAL B 1 114 ? -8.945 -3.021 -0.083 1 93.31 114 VAL B C 1
ATOM 2306 O O . VAL B 1 114 ? -7.883 -3.246 -0.67 1 93.31 114 VAL B O 1
ATOM 2309 N N . THR B 1 115 ? -9.102 -3.174 1.186 1 94.25 115 THR B N 1
ATOM 2310 C CA . THR B 1 115 ? -8.094 -3.818 2.016 1 94.25 115 THR B CA 1
ATOM 2311 C C . THR B 1 115 ? -8.469 -5.27 2.295 1 94.25 115 THR B C 1
ATOM 2313 O O . THR B 1 115 ? -9.594 -5.559 2.709 1 94.25 115 THR B O 1
ATOM 2316 N N . VAL B 1 116 ? -7.547 -6.133 1.981 1 96.5 116 VAL B N 1
ATOM 2317 C CA . VAL B 1 116 ? -7.684 -7.551 2.287 1 96.5 116 VAL B CA 1
ATOM 2318 C C . VAL B 1 116 ? -6.863 -7.895 3.527 1 96.5 116 VAL B C 1
ATOM 2320 O O . VAL B 1 116 ? -5.664 -7.617 3.582 1 96.5 116 VAL B O 1
ATOM 2323 N N . LEU B 1 117 ? -7.523 -8.375 4.496 1 95.56 117 LEU B N 1
ATOM 2324 C CA . LEU B 1 117 ? -6.828 -8.969 5.633 1 95.56 117 LEU B CA 1
ATOM 2325 C C . LEU B 1 117 ? -6.828 -10.492 5.531 1 95.56 117 LEU B C 1
ATOM 2327 O O . LEU B 1 117 ? -7.859 -11.102 5.219 1 95.56 117 LEU B O 1
ATOM 2331 N N . GLY B 1 118 ? -5.617 -11.062 5.691 1 97.88 118 GLY B N 1
ATOM 2332 C CA . GLY B 1 118 ? -5.578 -12.508 5.578 1 97.88 118 GLY B CA 1
ATOM 2333 C C . GLY B 1 118 ? -4.223 -13.094 5.93 1 97.88 118 GLY B C 1
ATOM 2334 O O . GLY B 1 118 ? -3.381 -12.414 6.52 1 97.88 118 GLY B O 1
ATOM 2335 N N . LYS B 1 119 ? -4.062 -14.398 5.602 1 98.56 119 LYS B N 1
ATOM 2336 C CA . LYS B 1 119 ? -2.836 -15.148 5.855 1 98.56 119 LYS B CA 1
ATOM 2337 C C . LYS B 1 119 ? -2.291 -15.766 4.57 1 98.56 119 LYS B C 1
ATOM 2339 O O . LYS B 1 119 ? -3.055 -16.281 3.754 1 98.56 119 LYS B O 1
ATOM 2344 N N . VAL B 1 120 ? -0.974 -15.656 4.426 1 98.75 120 VAL B N 1
ATOM 2345 C CA . VAL B 1 120 ? -0.331 -16.188 3.23 1 98.75 120 VAL B CA 1
ATOM 2346 C C . VAL B 1 120 ? 0.004 -17.656 3.439 1 98.75 120 VAL B C 1
ATOM 2348 O O . VAL B 1 120 ? 0.455 -18.062 4.52 1 98.75 120 VAL B O 1
ATOM 2351 N N . GLU B 1 121 ? -0.208 -18.438 2.479 1 98.12 121 GLU B N 1
ATOM 2352 C CA . GLU B 1 121 ? 0.201 -19.844 2.416 1 98.12 121 GLU B CA 1
ATOM 2353 C C . GLU B 1 121 ? 0.74 -20.203 1.033 1 98.12 121 GLU B C 1
ATOM 2355 O O . GLU B 1 121 ? 0.401 -19.547 0.043 1 98.12 121 GLU B O 1
ATOM 2360 N N . PRO B 1 122 ? 1.64 -21.172 0.961 1 97.94 122 PRO B N 1
ATOM 2361 C CA . PRO B 1 122 ? 2.07 -21.625 -0.363 1 97.94 122 PRO B CA 1
ATOM 2362 C C . PRO B 1 122 ? 0.936 -22.266 -1.169 1 97.94 122 PRO B C 1
ATOM 2364 O O . PRO B 1 122 ? 0.018 -22.844 -0.593 1 97.94 122 PRO B O 1
ATOM 2367 N N . VAL B 1 123 ? 0.984 -22.047 -2.451 1 98.38 123 VAL B N 1
ATOM 2368 C CA . VAL B 1 123 ? 0.101 -22.812 -3.32 1 98.38 123 VAL B CA 1
ATOM 2369 C C . VAL B 1 123 ? 0.557 -24.281 -3.365 1 98.38 123 VAL B C 1
ATOM 2371 O O . VAL B 1 123 ? 1.685 -24.562 -3.77 1 98.38 123 VAL B O 1
ATOM 2374 N N . GLU B 1 124 ? -0.322 -25.188 -2.982 1 97.56 124 GLU B N 1
ATOM 2375 C CA . GLU B 1 124 ? 0.029 -26.609 -2.867 1 97.56 124 GLU B CA 1
ATOM 2376 C C . GLU B 1 124 ? 0.011 -27.297 -4.227 1 97.56 124 GLU B C 1
ATOM 2378 O O . GLU B 1 124 ? -0.618 -26.797 -5.168 1 97.56 124 GLU B O 1
ATOM 2383 N N . ASP B 1 125 ? 0.583 -28.453 -4.266 1 97 125 ASP B N 1
ATOM 2384 C CA . ASP B 1 125 ? 0.702 -29.203 -5.508 1 97 125 ASP B CA 1
ATOM 2385 C C . ASP B 1 125 ? -0.674 -29.531 -6.09 1 97 125 ASP B C 1
ATOM 2387 O O . ASP B 1 125 ? -0.892 -29.375 -7.293 1 97 125 ASP B O 1
ATOM 2391 N N . PHE B 1 126 ? -1.616 -29.859 -5.25 1 97.5 126 PHE B N 1
ATOM 2392 C CA . PHE B 1 126 ? -2.906 -30.344 -5.715 1 97.5 126 PHE B CA 1
ATOM 2393 C C . PHE B 1 126 ? -3.717 -29.219 -6.352 1 97.5 126 PHE B C 1
ATOM 2395 O O . PHE B 1 126 ? -4.617 -29.484 -7.156 1 97.5 126 PHE B O 1
ATOM 2402 N N . GLU B 1 127 ? -3.418 -27.969 -6.004 1 97.69 127 GLU B N 1
ATOM 2403 C CA . GLU B 1 127 ? -4.188 -26.859 -6.543 1 97.69 127 GLU B CA 1
ATOM 2404 C C . GLU B 1 127 ? -3.332 -26 -7.469 1 97.69 127 GLU B C 1
ATOM 2406 O O . GLU B 1 127 ? -3.803 -24.984 -8 1 97.69 127 GLU B O 1
ATOM 2411 N N . HIS B 1 128 ? -2.109 -26.359 -7.656 1 98 128 HIS B N 1
ATOM 2412 C CA . HIS B 1 128 ? -1.14 -25.516 -8.359 1 98 128 HIS B CA 1
ATOM 2413 C C . HIS B 1 128 ? -1.604 -25.203 -9.781 1 98 128 HIS B C 1
ATOM 2415 O O . HIS B 1 128 ? -1.576 -24.047 -10.203 1 98 128 HIS B O 1
ATOM 2421 N N . SER B 1 129 ? -2.07 -26.219 -10.484 1 97.88 129 SER B N 1
ATOM 2422 C CA . SER B 1 129 ? -2.441 -26.062 -11.883 1 97.88 129 SER B CA 1
ATOM 2423 C C . SER B 1 129 ? -3.576 -25.062 -12.039 1 97.88 129 SER B C 1
ATOM 2425 O O . SER B 1 129 ? -3.5 -24.156 -12.875 1 97.88 129 SER B O 1
ATOM 2427 N N . ILE B 1 130 ? -4.605 -25.188 -11.242 1 98.12 130 ILE B N 1
ATOM 2428 C CA . ILE B 1 130 ? -5.77 -24.312 -11.359 1 98.12 130 ILE B CA 1
ATOM 2429 C C . ILE B 1 130 ? -5.387 -22.891 -10.938 1 98.12 130 ILE B C 1
ATOM 2431 O O . ILE B 1 130 ? -5.789 -21.922 -11.578 1 98.12 130 ILE B O 1
ATOM 2435 N N . MET B 1 131 ? -4.562 -22.703 -9.906 1 98.62 131 MET B N 1
ATOM 2436 C CA . MET B 1 131 ? -4.148 -21.391 -9.422 1 98.62 131 MET B CA 1
ATOM 2437 C C . MET B 1 131 ? -3.215 -20.719 -10.43 1 98.62 131 MET B C 1
ATOM 2439 O O . MET B 1 131 ? -3.301 -19.516 -10.648 1 98.62 131 MET B O 1
ATOM 2443 N N . GLU B 1 132 ? -2.35 -21.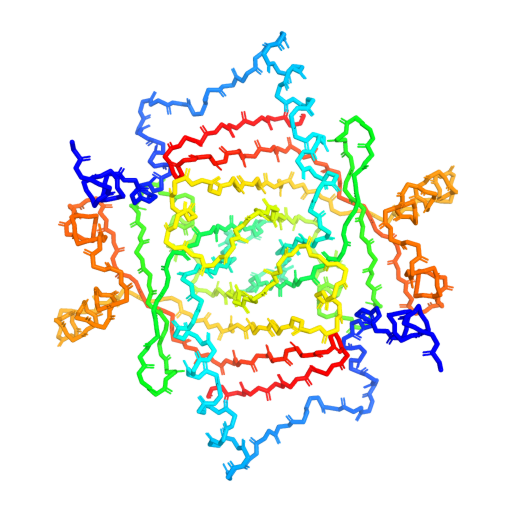516 -10.977 1 98.56 132 GLU B N 1
ATOM 2444 C CA . GLU B 1 132 ? -1.453 -20.984 -12.008 1 98.56 132 GLU B CA 1
ATOM 2445 C C . GLU B 1 132 ? -2.238 -20.469 -13.203 1 98.56 132 GLU B C 1
ATOM 2447 O O . GLU B 1 132 ? -1.936 -19.391 -13.727 1 98.56 132 GLU B O 1
ATOM 2452 N N . LYS B 1 133 ? -3.219 -21.25 -13.656 1 98.5 133 LYS B N 1
ATOM 2453 C CA . LYS B 1 133 ? -4.055 -20.828 -14.773 1 98.5 133 LYS B CA 1
ATOM 2454 C C . LYS B 1 133 ? -4.75 -19.5 -14.477 1 98.5 133 LYS B C 1
ATOM 2456 O O . LYS B 1 133 ? -4.754 -18.594 -15.312 1 98.5 133 LYS B O 1
ATOM 2461 N N . ILE B 1 134 ? -5.301 -19.375 -13.273 1 98.5 134 ILE B N 1
ATOM 2462 C CA . ILE B 1 134 ? -5.98 -18.156 -12.852 1 98.5 134 ILE B CA 1
ATOM 2463 C C . ILE B 1 134 ? -5 -16.984 -12.891 1 98.5 134 ILE B C 1
ATOM 2465 O O . ILE B 1 134 ? -5.309 -15.93 -13.453 1 98.5 134 ILE B O 1
ATOM 2469 N N . TYR B 1 135 ? -3.848 -17.141 -12.336 1 98.5 135 TYR B N 1
ATOM 2470 C CA . TYR B 1 135 ? -2.838 -16.094 -12.25 1 98.5 135 TYR B CA 1
ATOM 2471 C C . TYR B 1 135 ? -2.35 -15.688 -13.633 1 98.5 135 TYR B C 1
ATOM 2473 O O . TYR B 1 135 ? -2.27 -14.5 -13.945 1 98.5 135 TYR B O 1
ATOM 2481 N N . LEU B 1 136 ? -2.109 -16.672 -14.508 1 97.81 136 LEU B N 1
ATOM 2482 C CA . LEU B 1 136 ? -1.507 -16.406 -15.805 1 97.81 136 LEU B CA 1
ATOM 2483 C C . LEU B 1 136 ? -2.555 -15.906 -16.797 1 97.81 136 LEU B C 1
ATOM 2485 O O . LEU B 1 136 ? -2.215 -15.297 -17.812 1 97.81 136 LEU B O 1
ATOM 2489 N N . MET B 1 137 ? -3.826 -16.219 -16.562 1 97.62 137 MET B N 1
ATOM 2490 C CA . MET B 1 137 ? -4.875 -15.609 -17.359 1 97.62 137 MET B CA 1
ATOM 2491 C C . MET B 1 137 ? -4.828 -14.086 -17.25 1 97.62 137 MET B C 1
ATOM 2493 O O . MET B 1 137 ? -5.039 -13.383 -18.25 1 97.62 137 MET B O 1
ATOM 2497 N N . LYS B 1 138 ? -4.488 -13.617 -16.031 1 96.38 138 LYS B N 1
ATOM 2498 C CA . LYS B 1 138 ? -4.422 -12.18 -15.789 1 96.38 138 LYS B CA 1
ATOM 2499 C C . LYS B 1 138 ? -3.051 -11.625 -16.156 1 96.38 138 LYS B C 1
ATOM 2501 O O . LYS B 1 138 ? -2.939 -10.484 -16.609 1 96.38 138 LYS B O 1
ATOM 2506 N N . HIS B 1 139 ? -2.041 -12.438 -15.914 1 95.44 139 HIS B N 1
ATOM 2507 C CA . HIS B 1 139 ? -0.666 -12 -16.125 1 95.44 139 HIS B CA 1
ATOM 2508 C C . HIS B 1 139 ? 0.081 -12.977 -17.031 1 95.44 139 HIS B C 1
ATOM 2510 O O . HIS B 1 139 ? 1.066 -13.586 -16.609 1 95.44 139 HIS B O 1
ATOM 2516 N N . PRO B 1 140 ? -0.318 -13.062 -18.312 1 94.88 140 PRO B N 1
ATOM 2517 C CA . PRO B 1 140 ? 0.328 -14.039 -19.203 1 94.88 140 PRO B CA 1
ATOM 2518 C C . PRO B 1 140 ? 1.815 -13.758 -19.391 1 94.88 140 PRO B C 1
ATOM 2520 O O . PRO B 1 140 ? 2.594 -14.688 -19.641 1 94.88 140 PRO B O 1
ATOM 2523 N N . HIS B 1 141 ? 2.229 -12.594 -19.234 1 90.12 141 HIS B N 1
ATOM 2524 C CA . HIS B 1 141 ? 3.611 -12.203 -19.484 1 90.12 141 HIS B CA 1
ATOM 2525 C C . HIS B 1 141 ? 4.512 -12.594 -18.312 1 90.12 141 HIS B C 1
ATOM 2527 O O . HIS B 1 141 ? 5.738 -12.508 -18.422 1 90.12 141 HIS B O 1
ATOM 2533 N N . LEU B 1 142 ? 3.922 -13.086 -17.188 1 93 142 LEU B N 1
ATOM 2534 C CA . LEU B 1 142 ? 4.707 -13.438 -16.016 1 93 142 LEU B CA 1
ATOM 2535 C C . LEU B 1 142 ? 4.945 -14.945 -15.953 1 93 142 LEU B C 1
ATOM 2537 O O . LEU B 1 142 ? 5.375 -15.469 -14.914 1 93 142 LEU B O 1
ATOM 2541 N N . VAL B 1 143 ? 4.73 -15.672 -17.047 1 95.06 143 VAL B N 1
ATOM 2542 C CA . VAL B 1 143 ? 4.812 -17.125 -17.047 1 95.06 143 VAL B CA 1
ATOM 2543 C C . VAL B 1 143 ? 6.238 -17.562 -16.719 1 95.06 143 VAL B C 1
ATOM 2545 O O . VAL B 1 143 ? 6.445 -18.469 -15.914 1 95.06 143 VAL B O 1
ATOM 2548 N N . ASP B 1 144 ? 7.281 -16.953 -17.344 1 92.38 144 ASP B N 1
ATOM 2549 C CA . ASP B 1 144 ? 8.664 -17.328 -17.094 1 92.38 144 ASP B CA 1
ATOM 2550 C C . ASP B 1 144 ? 9.062 -17.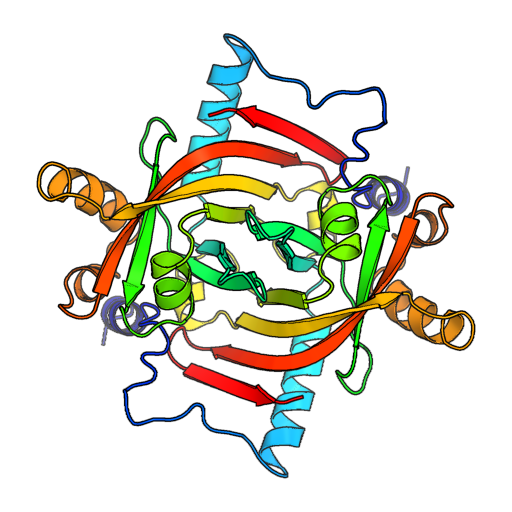047 -15.648 1 92.38 144 ASP B C 1
ATOM 2552 O O . ASP B 1 144 ? 9.758 -17.844 -15.023 1 92.38 144 ASP B O 1
ATOM 2556 N N . PHE B 1 145 ? 8.594 -15.906 -15.156 1 90.81 145 PHE B N 1
ATOM 2557 C CA . PHE B 1 145 ? 8.875 -15.555 -13.773 1 90.81 145 PHE B CA 1
ATOM 2558 C C . PHE B 1 145 ? 8.25 -16.562 -12.82 1 90.81 145 PHE B C 1
ATOM 2560 O O . PHE B 1 145 ? 8.914 -17.047 -11.898 1 90.81 145 PHE B O 1
ATOM 2567 N N . LEU B 1 146 ? 7.039 -16.891 -13.07 1 95.75 146 LEU B N 1
ATOM 2568 C CA . LEU B 1 146 ? 6.293 -17.797 -12.211 1 95.75 146 LEU B CA 1
ATOM 2569 C C . LEU B 1 146 ? 6.938 -19.188 -12.203 1 95.75 146 LEU B C 1
ATOM 2571 O O . LEU B 1 146 ? 6.934 -19.859 -11.172 1 95.75 146 LEU B O 1
ATOM 2575 N N . GLN B 1 147 ? 7.523 -19.547 -13.281 1 94.31 147 GLN B N 1
ATOM 2576 C CA . GLN B 1 147 ? 8.047 -20.906 -13.43 1 94.31 147 GLN B CA 1
ATOM 2577 C C . GLN B 1 147 ? 9.531 -20.953 -13.055 1 94.31 147 GLN B C 1
ATOM 2579 O O . GLN B 1 147 ? 10.125 -22.047 -13.008 1 94.31 147 GLN B O 1
ATOM 2584 N N . SER B 1 148 ? 10.102 -19.828 -12.75 1 93.62 148 SER B N 1
ATOM 2585 C CA . SER B 1 148 ? 11.492 -19.781 -12.328 1 93.62 148 SER B CA 1
ATOM 2586 C C . SER B 1 148 ? 11.703 -20.547 -11.023 1 93.62 148 SER B C 1
ATOM 2588 O O . SER B 1 148 ? 10.875 -20.453 -10.109 1 93.62 148 SER B O 1
ATOM 2590 N N . PRO B 1 149 ? 12.836 -21.25 -10.875 1 94.75 149 PRO B N 1
ATOM 2591 C CA . PRO B 1 149 ? 13.102 -22 -9.648 1 94.75 149 PRO B CA 1
ATOM 2592 C C . PRO B 1 149 ? 13.305 -21.109 -8.43 1 94.75 149 PRO B C 1
ATOM 2594 O O . PRO B 1 149 ? 13.211 -21.562 -7.293 1 94.75 149 PRO B O 1
ATOM 2597 N N . THR B 1 150 ? 13.57 -19.828 -8.609 1 95.06 150 THR B N 1
ATOM 2598 C CA . THR B 1 150 ? 13.797 -18.906 -7.508 1 95.06 150 THR B CA 1
ATOM 2599 C C . THR B 1 150 ? 12.492 -18.25 -7.066 1 95.06 150 THR B C 1
ATOM 2601 O O . THR B 1 150 ? 12.461 -17.547 -6.059 1 95.06 150 THR B O 1
ATOM 2604 N N . THR B 1 151 ? 11.461 -18.516 -7.848 1 95.75 151 THR B N 1
ATOM 2605 C CA . THR B 1 151 ? 10.172 -17.891 -7.578 1 95.75 151 THR B CA 1
ATOM 2606 C C . THR B 1 151 ? 9.297 -18.797 -6.719 1 95.75 151 THR B C 1
ATOM 2608 O O . THR B 1 151 ? 9.312 -20.016 -6.883 1 95.75 151 THR B O 1
ATOM 2611 N N . VAL B 1 152 ? 8.609 -18.25 -5.812 1 97.06 152 VAL B N 1
ATOM 2612 C CA . VAL B 1 152 ? 7.609 -18.953 -5.023 1 97.06 152 VAL B CA 1
ATOM 2613 C C . VAL B 1 152 ? 6.215 -18.422 -5.363 1 97.06 152 VAL B C 1
ATOM 2615 O O . VAL B 1 152 ? 6.027 -17.219 -5.531 1 97.06 152 VAL B O 1
ATOM 2618 N N . PHE B 1 153 ? 5.309 -19.297 -5.539 1 98.31 153 PHE B N 1
ATOM 2619 C CA . PHE B 1 153 ? 3.908 -19 -5.812 1 98.31 153 PHE B CA 1
ATOM 2620 C C . PHE B 1 153 ? 3.076 -19.109 -4.539 1 98.31 153 PHE B C 1
ATOM 2622 O O . PHE B 1 153 ? 3.029 -20.172 -3.914 1 98.31 153 PHE B O 1
ATOM 2629 N N . LEU B 1 154 ? 2.42 -17.984 -4.141 1 98.81 154 LEU B N 1
ATOM 2630 C CA . LEU B 1 154 ? 1.764 -17.891 -2.84 1 98.81 154 LEU B CA 1
ATOM 2631 C C . LEU B 1 154 ? 0.307 -17.453 -3.002 1 98.81 154 LEU B C 1
ATOM 2633 O O . LEU B 1 154 ? -0.084 -16.953 -4.059 1 98.81 154 LEU B O 1
ATOM 2637 N N . LYS B 1 155 ? -0.467 -17.719 -1.982 1 98.88 155 LYS B N 1
ATOM 2638 C CA . LYS B 1 155 ? -1.853 -17.266 -1.938 1 98.88 155 LYS B CA 1
ATOM 2639 C C . LYS B 1 155 ? -2.199 -16.688 -0.568 1 98.88 155 LYS B C 1
ATOM 2641 O O . LYS B 1 155 ? -1.709 -17.172 0.456 1 98.88 155 LYS B O 1
ATOM 2646 N N . ILE B 1 156 ? -2.93 -15.656 -0.541 1 98.81 156 ILE B N 1
ATOM 2647 C CA . ILE B 1 156 ? -3.523 -15.102 0.671 1 98.81 156 ILE B CA 1
ATOM 2648 C C . ILE B 1 156 ? -4.91 -15.703 0.887 1 98.81 156 ILE B C 1
ATOM 2650 O O . ILE B 1 156 ? -5.789 -15.57 0.033 1 98.81 156 ILE B O 1
ATOM 2654 N N . ARG B 1 157 ? -5.105 -16.422 1.97 1 98.5 157 ARG B N 1
ATOM 2655 C CA . ARG B 1 157 ? -6.457 -16.766 2.404 1 98.5 157 ARG B CA 1
ATOM 2656 C C . ARG B 1 157 ? -7.145 -15.555 3.035 1 98.5 157 ARG B C 1
ATOM 2658 O O . ARG B 1 157 ? -6.82 -15.172 4.16 1 98.5 157 ARG B O 1
ATOM 2665 N N . ALA B 1 158 ? -8.117 -14.969 2.301 1 97.25 158 ALA B N 1
ATOM 2666 C CA . ALA B 1 158 ? -8.758 -13.727 2.744 1 97.25 158 ALA B CA 1
ATOM 2667 C C . ALA B 1 158 ? -9.633 -13.977 3.969 1 97.25 158 ALA B C 1
ATOM 2669 O O . ALA B 1 158 ? -10.414 -14.93 3.998 1 97.25 158 ALA B O 1
ATOM 2670 N N . GLU B 1 159 ? -9.484 -13.164 4.977 1 94.62 159 GLU B N 1
ATOM 2671 C CA . GLU B 1 159 ? -10.312 -13.227 6.172 1 94.62 159 GLU B CA 1
ATOM 2672 C C . GLU B 1 159 ? -11.344 -12.102 6.188 1 94.62 159 GLU B C 1
ATOM 2674 O O . GLU B 1 159 ? -12.484 -12.305 6.617 1 94.62 159 GLU B O 1
ATOM 2679 N N . LYS B 1 160 ? -10.93 -10.914 5.723 1 90.5 160 LYS B N 1
ATOM 2680 C CA . LYS B 1 160 ? -11.789 -9.742 5.695 1 90.5 160 LYS B CA 1
ATOM 2681 C C . LYS B 1 160 ? -11.469 -8.844 4.5 1 90.5 160 LYS B C 1
ATOM 2683 O O . LYS B 1 160 ? -10.305 -8.695 4.133 1 90.5 160 LYS B O 1
ATOM 2688 N N . TYR B 1 161 ? -12.523 -8.328 3.887 1 90.06 161 TYR B N 1
ATOM 2689 C CA . TYR B 1 161 ? -12.414 -7.238 2.928 1 90.06 161 TYR B CA 1
ATOM 2690 C C . TYR B 1 161 ? -12.969 -5.941 3.508 1 90.06 161 TYR B C 1
ATOM 2692 O O . TYR B 1 161 ? -14.086 -5.918 4.02 1 90.06 161 TYR B O 1
ATOM 2700 N N . ILE B 1 162 ? -12.18 -4.934 3.506 1 87.75 162 ILE B N 1
ATOM 2701 C CA . ILE B 1 162 ? -12.609 -3.598 3.904 1 87.75 162 ILE B CA 1
ATOM 2702 C C . ILE B 1 162 ? -12.648 -2.682 2.682 1 87.75 162 ILE B C 1
ATOM 2704 O O . ILE B 1 162 ? -11.625 -2.447 2.041 1 87.75 162 ILE B O 1
ATOM 2708 N N . VAL B 1 163 ? -13.859 -2.217 2.336 1 87.5 163 VAL B N 1
ATOM 2709 C CA . VAL B 1 163 ? -14.055 -1.424 1.126 1 87.5 163 VAL B CA 1
ATOM 2710 C C . VAL B 1 163 ? -14.25 0.045 1.495 1 87.5 163 VAL B C 1
ATOM 2712 O O . VAL B 1 163 ? -15.102 0.375 2.322 1 87.5 163 VAL B O 1
ATOM 2715 N N . VAL B 1 164 ? -13.414 0.812 0.899 1 82.75 164 VAL B N 1
ATOM 2716 C CA . VAL B 1 164 ? -13.516 2.256 1.08 1 82.75 164 VAL B CA 1
ATOM 2717 C C . VAL B 1 164 ? -13.812 2.926 -0.259 1 82.75 164 VAL B C 1
ATOM 2719 O O . VAL B 1 164 ? -13.094 2.725 -1.236 1 82.75 164 VAL B O 1
ATOM 2722 N N . THR B 1 165 ? -14.977 3.434 -0.38 1 76.88 165 THR B N 1
ATOM 2723 C CA . THR B 1 165 ? -15.344 4.238 -1.539 1 76.88 165 THR B CA 1
ATOM 2724 C C . THR B 1 165 ? -15.562 5.695 -1.141 1 76.88 165 THR B C 1
ATOM 2726 O O . THR B 1 165 ? -15.82 5.992 0.028 1 76.88 165 THR B O 1
ATOM 2729 N N . ARG B 1 166 ? -15.633 6.398 -2.082 1 59.16 166 ARG B N 1
ATOM 2730 C CA . ARG B 1 166 ? -15.898 7.816 -1.861 1 59.16 166 ARG B CA 1
ATOM 2731 C C . ARG B 1 166 ? -15.203 8.312 -0.595 1 59.16 166 ARG B C 1
ATOM 2733 O O . ARG B 1 166 ? -15.859 8.555 0.422 1 59.16 166 ARG B O 1
ATOM 2740 N N . PHE B 1 167 ? -13.766 8.039 -0.356 1 51.09 167 PHE B N 1
ATOM 2741 C CA . PHE B 1 167 ? -12.953 8.219 0.846 1 51.09 167 PHE B CA 1
ATOM 2742 C C . PHE B 1 167 ? -13.812 8.07 2.098 1 51.09 167 PHE B C 1
ATOM 2744 O O . PHE B 1 167 ? -13.32 7.672 3.154 1 51.09 167 PHE B O 1
ATOM 2751 N N . GLN B 1 168 ? -15.25 8.273 2.049 1 45.19 168 GLN B N 1
ATOM 2752 C CA . GLN B 1 168 ? -16.016 8.297 3.287 1 45.19 168 GLN B CA 1
ATOM 2753 C C . GLN B 1 168 ? -16.797 6.988 3.475 1 45.19 168 GLN B C 1
ATOM 2755 O O . GLN B 1 168 ? -17.297 6.711 4.562 1 45.19 168 GLN B O 1
ATOM 2760 N N . HIS B 1 169 ? -16.891 6.18 2.578 1 37.53 169 HIS B N 1
ATOM 2761 C CA . HIS B 1 169 ? -17.734 5 2.75 1 37.53 169 HIS B CA 1
ATOM 2762 C C . HIS B 1 169 ? -16.891 3.74 2.91 1 37.53 169 HIS B C 1
ATOM 2764 O O . HIS B 1 169 ? -16.172 3.354 1.992 1 37.53 169 HIS B O 1
ATOM 2770 N N . VAL B 1 170 ? -16.75 3.334 4.27 1 33.5 170 VAL B N 1
ATOM 2771 C CA . VAL B 1 170 ? -15.984 2.117 4.531 1 33.5 170 VAL B CA 1
ATOM 2772 C C . VAL B 1 170 ? -16.938 0.945 4.746 1 33.5 170 VAL B C 1
ATOM 2774 O O . VAL B 1 170 ? -17.891 1.041 5.531 1 33.5 170 VAL B O 1
ATOM 2777 N N . VAL B 1 171 ? -16.906 -0.025 3.91 1 35.03 171 VAL B N 1
ATOM 2778 C CA . VAL B 1 171 ? -17.656 -1.271 4.07 1 35.03 171 VAL B CA 1
ATOM 2779 C C . VAL B 1 171 ? -16.688 -2.408 4.402 1 35.03 171 VAL B C 1
ATOM 2781 O O . VAL B 1 171 ? -15.609 -2.506 3.82 1 35.03 171 VAL B O 1
ATOM 2784 N N . GLU B 1 172 ? -16.984 -3.068 5.551 1 26.11 172 GLU B N 1
ATOM 2785 C CA . GLU B 1 172 ? -16.203 -4.242 5.918 1 26.11 172 GLU B CA 1
ATOM 2786 C C . GLU B 1 172 ? -16.922 -5.531 5.531 1 26.11 172 GLU B C 1
ATOM 2788 O O . GLU B 1 172 ? -18.141 -5.648 5.715 1 26.11 172 GLU B O 1
ATOM 2793 N N . VAL B 1 173 ? -16.312 -6.34 4.715 1 26.77 173 VAL B N 1
ATOM 2794 C CA . VAL B 1 173 ? -16.891 -7.641 4.402 1 26.77 173 VAL B CA 1
ATOM 2795 C C . VAL B 1 173 ? -16 -8.75 4.965 1 26.77 173 VAL B C 1
ATOM 2797 O O . VAL B 1 173 ? -14.828 -8.852 4.613 1 26.77 173 VAL B O 1
ATOM 2800 N N . SER B 1 174 ? -16.344 -9.359 5.953 1 23.44 174 SER B N 1
ATOM 2801 C CA . SER B 1 174 ? -15.68 -10.586 6.391 1 23.44 174 SER B CA 1
ATOM 2802 C C . SER B 1 174 ? -15.766 -11.672 5.328 1 23.44 174 SER B C 1
ATOM 2804 O O . SER B 1 174 ? -16.812 -11.852 4.699 1 23.44 174 SER B O 1
ATOM 2806 N N . VAL B 1 175 ? -14.492 -12.141 5.137 1 21.23 175 VAL B N 1
ATOM 2807 C CA . VAL B 1 175 ? -14.508 -13.305 4.258 1 21.23 175 VAL B CA 1
ATOM 2808 C C . VAL B 1 175 ? -15.281 -14.445 4.926 1 21.23 175 VAL B C 1
ATOM 2810 O O . VAL B 1 175 ? -15.141 -14.672 6.129 1 21.23 175 VAL B O 1
#

Nearest PDB structures (foldseek):
  2arz-assembly1_A  TM=8.173E-01  e=5.048E-10  Pseudomonas aeruginosa PAO1
  3dnh-assembly1_B  TM=7.945E-01  e=1.366E-09  Agrobacterium fabrum str. C58
  3tgv-assembly2_D  TM=7.872E-01  e=6.071E-08  Vibrio cholerae O395
  2fg9-assembly1_A  TM=7.612E-01  e=3.060E-07  Bacteroides thetaiotaomicron VPI-5482
  1vl7-assembly1_B  TM=8.159E-01  e=1.746E-06  Nostoc sp. PCC 7120 = FACHB-418

pLDDT: mean 82.59, std 22.67, range [21.03, 98.88]